Protein AF-0000000083238841 (afdb_homodimer)

InterPro domains:
  IPR004942 Roadblock/LAMTOR2 domain [PF03259] (47-127)

Structure (mmCIF, N/CA/C/O backbone):
data_AF-0000000083238841-model_v1
#
loop_
_entity.id
_entity.type
_entity.pdbx_description
1 polymer 'Roadblock/LAMTOR2 domain-containing protein'
#
loop_
_atom_site.group_PDB
_atom_site.id
_atom_site.type_symbol
_atom_site.label_atom_id
_atom_site.label_alt_id
_atom_site.label_comp_id
_atom_site.label_asym_id
_atom_site.label_entity_id
_atom_site.label_seq_id
_atom_site.pdbx_PDB_ins_code
_atom_site.Cartn_x
_atom_site.Cartn_y
_atom_site.Cartn_z
_atom_site.occupancy
_atom_site.B_iso_or_equiv
_atom_site.auth_seq_id
_atom_site.auth_comp_id
_atom_site.auth_asym_id
_atom_site.auth_atom_id
_atom_site.pdbx_PDB_model_num
ATOM 1 N N . MET A 1 1 ? 0.652 12.145 -5.203 1 77.66 1 MET A N 1
ATOM 2 C CA . MET A 1 1 ? -0.275 12.643 -4.191 1 77.66 1 MET A CA 1
ATOM 3 C C . MET A 1 1 ? -0.426 11.642 -3.05 1 77.66 1 MET A C 1
ATOM 5 O O . MET A 1 1 ? -0.497 10.434 -3.284 1 77.66 1 MET A O 1
ATOM 9 N N . MET A 1 2 ? -0.261 12.232 -1.744 1 82.68 2 MET A N 1
ATOM 10 C CA . MET A 1 2 ? -0.471 11.398 -0.564 1 82.68 2 MET A CA 1
ATOM 11 C C . MET A 1 2 ? -1.491 12.031 0.376 1 82.68 2 MET A C 1
ATOM 13 O O . MET A 1 2 ? -1.417 13.227 0.664 1 82.68 2 MET A O 1
ATOM 17 N N . ALA A 1 3 ? -2.575 11.25 0.802 1 82.5 3 ALA A N 1
ATOM 18 C CA . ALA A 1 3 ? -3.528 11.663 1.829 1 82.5 3 ALA A CA 1
ATOM 19 C C . ALA A 1 3 ? -3.456 10.744 3.045 1 82.5 3 ALA A C 1
ATOM 21 O O . ALA A 1 3 ? -3.431 9.519 2.904 1 82.5 3 ALA A O 1
ATOM 22 N N . VAL A 1 4 ? -3.31 11.317 4.172 1 81.5 4 VAL A N 1
ATOM 23 C CA . VAL A 1 4 ? -3.286 10.553 5.415 1 81.5 4 VAL A CA 1
ATOM 24 C C . VAL A 1 4 ? -4.575 10.796 6.196 1 81.5 4 VAL A C 1
ATOM 26 O O . VAL A 1 4 ? -4.986 11.943 6.387 1 81.5 4 VAL A O 1
ATOM 29 N N . GLN A 1 5 ? -5.306 9.811 6.525 1 78.5 5 GLN A N 1
ATOM 30 C CA . GLN A 1 5 ? -6.567 9.895 7.254 1 78.5 5 GLN A CA 1
ATOM 31 C C . GLN A 1 5 ? -6.506 9.096 8.553 1 78.5 5 GLN A C 1
ATOM 33 O O . GLN A 1 5 ? -5.836 8.064 8.622 1 78.5 5 GLN A O 1
ATOM 38 N N . SER A 1 6 ? -7.03 9.634 9.66 1 76.59 6 SER A N 1
ATOM 39 C CA . SER A 1 6 ? -7.166 8.858 10.889 1 76.59 6 SER A CA 1
ATOM 40 C C . SER A 1 6 ? -8.158 7.714 10.713 1 76.59 6 SER A C 1
ATOM 42 O O . SER A 1 6 ? -9.149 7.85 9.993 1 76.59 6 SER A O 1
ATOM 44 N N . THR A 1 7 ? -7.719 6.496 11.069 1 66.06 7 THR A N 1
ATOM 45 C CA . THR A 1 7 ? -8.692 5.409 11.061 1 66.06 7 THR A CA 1
ATOM 46 C C . THR A 1 7 ? -9.783 5.652 12.1 1 66.06 7 THR A C 1
ATOM 48 O O . THR A 1 7 ? -9.49 5.995 13.248 1 66.06 7 THR A O 1
ATOM 51 N N . PRO A 1 8 ? -10.885 5.843 11.628 1 52.9 8 PRO A N 1
ATOM 52 C CA . PRO A 1 8 ? -11.951 6.16 12.582 1 52.9 8 PRO A CA 1
ATOM 53 C C . PRO A 1 8 ? -12.005 5.181 13.753 1 52.9 8 PRO A C 1
ATOM 55 O O . PRO A 1 8 ? -11.733 3.99 13.58 1 52.9 8 PRO A O 1
ATOM 58 N N . PRO A 1 9 ? -11.683 5.676 14.986 1 47.58 9 PRO A N 1
ATOM 59 C CA . PRO A 1 9 ? -11.856 4.776 16.129 1 47.58 9 PRO A CA 1
ATOM 60 C C . PRO 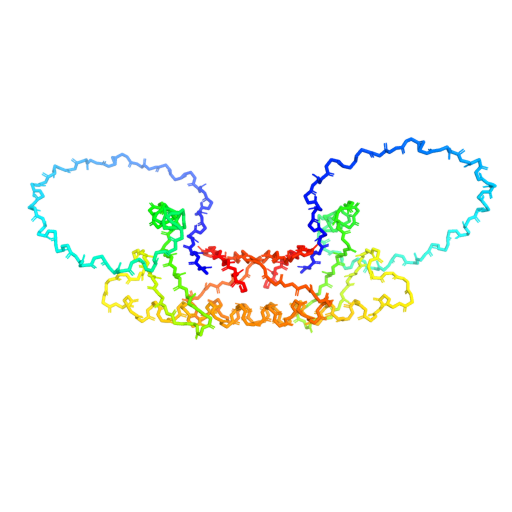A 1 9 ? -13.12 3.926 16.024 1 47.58 9 PRO A C 1
ATOM 62 O O . PRO A 1 9 ? -14.086 4.327 15.368 1 47.58 9 PRO A O 1
ATOM 65 N N . SER A 1 10 ? -12.888 2.527 15.985 1 48.22 10 SER A N 1
ATOM 66 C CA . SER A 1 10 ? -14.111 1.745 16.135 1 48.22 10 SER A CA 1
ATOM 67 C C . SER A 1 10 ? -15.05 2.378 17.157 1 48.22 10 SER A C 1
ATOM 69 O O . SER A 1 10 ? -14.625 2.744 18.255 1 48.22 10 SER A O 1
ATOM 71 N N . SER A 1 11 ? -16.069 2.979 16.643 1 43.14 11 SER A N 1
ATOM 72 C CA . SER A 1 11 ? -17.038 3.74 17.424 1 43.14 11 SER A CA 1
ATOM 73 C C . SER A 1 11 ? -17.43 2.996 18.696 1 43.14 11 SER A C 1
ATOM 75 O O . SER A 1 11 ? -18.05 1.932 18.633 1 43.14 11 SER A O 1
ATOM 77 N N . SER A 1 12 ? -16.631 2.76 19.73 1 41.46 12 SER A N 1
ATOM 78 C CA . SER A 1 12 ? -17.276 2.435 20.998 1 41.46 12 SER A CA 1
ATOM 79 C C . SER A 1 12 ? -18.303 3.496 21.383 1 41.46 12 SER A C 1
ATOM 81 O O . SER A 1 12 ? -18.087 4.688 21.154 1 41.46 12 SER A O 1
ATOM 83 N N . MET A 1 13 ? -19.567 2.964 21.599 1 37.32 13 MET A N 1
ATOM 84 C CA . MET A 1 13 ? -20.759 3.719 21.974 1 37.32 13 MET A CA 1
ATOM 85 C C . MET A 1 13 ? -20.509 4.541 23.234 1 37.32 13 MET A C 1
ATOM 87 O O . MET A 1 13 ? -20.317 3.984 24.316 1 37.32 13 MET A O 1
ATOM 91 N N . SER A 1 14 ? -19.687 5.368 23.421 1 36.27 14 SER A N 1
ATOM 92 C CA . SER A 1 14 ? -19.474 6.124 24.65 1 36.27 14 SER A CA 1
ATOM 93 C C . SER A 1 14 ? -20.671 7.016 24.964 1 36.27 14 SER A C 1
ATOM 95 O O . SER A 1 14 ? -21.19 7.701 24.08 1 36.27 14 SER A O 1
ATOM 97 N N . THR A 1 15 ? -21.538 6.63 26.011 1 38.64 15 THR A N 1
ATOM 98 C CA . THR A 1 15 ? -22.688 7.367 26.523 1 38.64 15 THR A CA 1
ATOM 99 C C . THR A 1 15 ? -22.263 8.734 27.052 1 38.64 15 THR A C 1
ATOM 101 O O . THR A 1 15 ? -21.463 8.823 27.986 1 38.64 15 THR A O 1
ATOM 104 N N . ALA A 1 16 ? -22.18 9.648 26.273 1 40.97 16 ALA A N 1
ATOM 105 C CA . ALA A 1 16 ? -21.76 11.022 26.533 1 40.97 16 ALA A CA 1
ATOM 106 C C . ALA A 1 16 ? -22.719 11.716 27.497 1 40.97 16 ALA A C 1
ATOM 108 O O . ALA A 1 16 ? -23.938 11.593 27.364 1 40.97 16 ALA A O 1
ATOM 109 N N . LYS A 1 17 ? -22.423 11.713 28.846 1 37.2 17 LYS A N 1
ATOM 110 C CA . LYS A 1 17 ? -23.206 12.484 29.807 1 37.2 17 LYS A CA 1
ATOM 111 C C . LYS A 1 17 ? -23.38 13.927 29.343 1 37.2 17 LYS A C 1
ATOM 113 O O . LYS A 1 17 ? -22.444 14.533 28.817 1 37.2 17 LYS A O 1
ATOM 118 N N . PRO A 1 18 ? -24.556 14.711 29.351 1 32.19 18 PRO A N 1
ATOM 119 C CA . PRO A 1 18 ? -25.01 15.98 28.777 1 32.19 18 PRO A CA 1
ATOM 120 C C . PRO A 1 18 ? -24.324 17.191 29.405 1 32.19 18 PRO A C 1
ATOM 122 O O . PRO A 1 18 ? -24.517 17.468 30.592 1 32.19 18 PRO A O 1
ATOM 125 N N . GLY A 1 19 ? -23.033 17.268 29.583 1 26.79 19 GLY A N 1
ATOM 126 C CA . GLY A 1 19 ? -22.634 18.405 30.396 1 26.79 19 GLY A CA 1
ATOM 127 C C . GLY A 1 19 ? -23.098 19.734 29.831 1 26.79 19 GLY A C 1
ATOM 128 O O . GLY A 1 19 ? -23.459 19.823 28.656 1 26.79 19 GLY A O 1
ATOM 129 N N . THR A 1 20 ? -23.317 20.787 30.804 1 32.32 20 THR A N 1
ATOM 130 C CA . THR A 1 20 ? -23.911 22.117 30.88 1 32.32 20 THR A CA 1
ATOM 131 C C . THR A 1 20 ? -23.149 23.101 29.998 1 32.3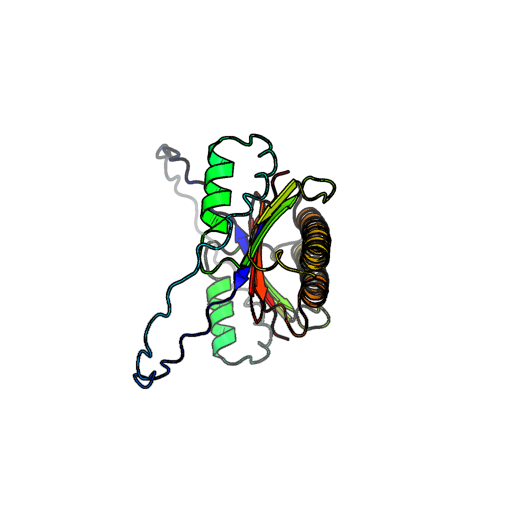2 20 THR A C 1
ATOM 133 O O . THR A 1 20 ? -21.917 23.083 29.959 1 32.32 20 THR A O 1
ATOM 136 N N . THR A 1 21 ? -23.776 23.616 28.96 1 29.59 21 THR A N 1
ATOM 137 C CA . THR A 1 21 ? -23.466 24.475 27.822 1 29.59 21 THR A CA 1
ATOM 138 C C . THR A 1 21 ? -22.991 25.846 28.294 1 29.59 21 THR A C 1
ATOM 140 O O . THR A 1 21 ? -23.777 26.629 28.833 1 29.59 21 THR A O 1
ATOM 143 N N . GLU A 1 22 ? -21.929 25.935 29.28 1 33.74 22 GLU A N 1
ATOM 144 C CA . GLU A 1 22 ? -21.664 27.322 29.649 1 33.74 22 GLU A CA 1
ATOM 145 C C . GLU A 1 22 ? -21.489 28.199 28.413 1 33.74 22 GLU A C 1
ATOM 147 O O . GLU A 1 22 ? -20.985 27.739 27.386 1 33.74 22 GLU A O 1
ATOM 152 N N . GLY A 1 23 ? -22.002 29.484 28.531 1 27.41 23 GLY A N 1
ATOM 153 C CA . GLY A 1 23 ? -22.298 30.62 27.672 1 27.41 23 GLY A CA 1
ATOM 154 C C . GLY A 1 23 ? -21.08 31.142 26.932 1 27.41 23 GLY A C 1
ATOM 155 O O . GLY A 1 23 ? -19.95 30.984 27.397 1 27.41 23 GLY A O 1
ATOM 156 N N . ALA A 1 24 ? -21.23 31.357 25.604 1 34.35 24 ALA A N 1
ATOM 157 C CA . ALA A 1 24 ? -20.468 31.663 24.396 1 34.35 24 ALA A CA 1
ATOM 158 C C . ALA A 1 24 ? -19.766 33.013 24.518 1 34.35 24 ALA A C 1
ATOM 160 O O . ALA A 1 24 ? -20.419 34.048 24.671 1 34.35 24 ALA A O 1
ATOM 161 N N . GLY A 1 25 ? -18.821 33.244 25.5 1 32.21 25 GLY A N 1
ATOM 162 C CA . GLY A 1 25 ? -18.338 34.61 25.374 1 32.21 25 GLY A CA 1
ATOM 163 C C . GLY A 1 25 ? -18.03 35.004 23.941 1 32.21 25 GLY A C 1
ATOM 164 O O . GLY A 1 25 ? -17.906 34.143 23.068 1 32.21 25 GLY A O 1
ATOM 165 N N . PRO A 1 26 ? -18.126 36.383 23.587 1 27.73 26 PRO A N 1
ATOM 166 C CA . PRO A 1 26 ? -18.093 36.977 22.249 1 27.73 26 PRO A CA 1
ATOM 167 C C . PRO A 1 26 ? -16.759 36.756 21.539 1 27.73 26 PRO A C 1
ATOM 169 O O . PRO A 1 26 ? -15.706 36.761 22.181 1 27.73 26 PRO A O 1
ATOM 172 N N . SER A 1 27 ? -16.677 35.907 20.523 1 35.74 27 SER A N 1
ATOM 173 C CA . SER A 1 27 ? -15.548 35.54 19.673 1 35.74 27 SER A CA 1
ATOM 174 C C . SER A 1 27 ? -14.919 36.771 19.029 1 35.74 27 SER A C 1
ATOM 176 O O . SER A 1 27 ? -15.611 37.568 18.392 1 35.74 27 SER A O 1
ATOM 178 N N . GLN A 1 28 ? -14.013 37.499 19.778 1 35.19 28 GLN A N 1
ATOM 179 C CA . GLN A 1 28 ? -13.295 38.545 19.057 1 35.19 28 GLN A CA 1
ATOM 180 C C . GLN A 1 28 ? -12.874 38.067 17.671 1 35.19 28 GLN A C 1
ATOM 182 O O . GLN A 1 28 ? -12.57 36.888 17.48 1 35.19 28 GLN A O 1
ATOM 187 N N . PRO A 1 29 ? -13.179 38.868 16.604 1 33.97 29 PRO A N 1
ATOM 188 C CA . PRO A 1 29 ? -12.887 38.53 15.209 1 33.97 29 PRO A CA 1
ATOM 189 C C . PRO A 1 29 ? -11.405 38.259 14.964 1 33.97 29 PRO A C 1
ATOM 191 O O . PRO A 1 29 ? -10.551 39.029 15.41 1 33.97 29 PRO A O 1
ATOM 194 N N . THR A 1 30 ? -10.911 37.02 15.186 1 37.49 30 THR A N 1
ATOM 195 C CA . THR A 1 30 ? -9.54 36.685 14.817 1 37.49 30 THR A CA 1
ATOM 196 C C . THR A 1 30 ? -9.182 37.288 13.461 1 37.49 30 THR A C 1
ATOM 198 O O . THR A 1 30 ? -10.015 37.328 12.554 1 37.49 30 THR A O 1
ATOM 201 N N . PRO A 1 31 ? -8.233 38.249 13.508 1 33.84 31 PRO A N 1
ATOM 202 C CA . PRO A 1 31 ? -7.733 38.803 12.248 1 33.84 31 PRO A CA 1
ATOM 203 C C . PRO A 1 31 ? -7.364 37.723 11.234 1 33.84 31 PRO A C 1
ATOM 205 O O . PRO A 1 31 ? -6.811 36.685 11.606 1 33.84 31 PRO A O 1
ATOM 208 N N . SER A 1 32 ? -8.217 37.417 10.249 1 37.71 32 SER A N 1
ATOM 209 C CA . SER A 1 32 ? -8.042 36.466 9.156 1 37.71 32 SER A CA 1
ATOM 210 C C . SER A 1 32 ? -6.701 36.664 8.459 1 37.71 32 SER A C 1
ATOM 212 O O . SER A 1 32 ? -6.471 37.697 7.826 1 37.71 32 SER A O 1
ATOM 214 N N . THR A 1 33 ? -5.503 36.408 9.189 1 35.99 33 THR A N 1
ATOM 215 C CA . THR A 1 33 ? -4.296 36.409 8.37 1 35.99 33 THR A 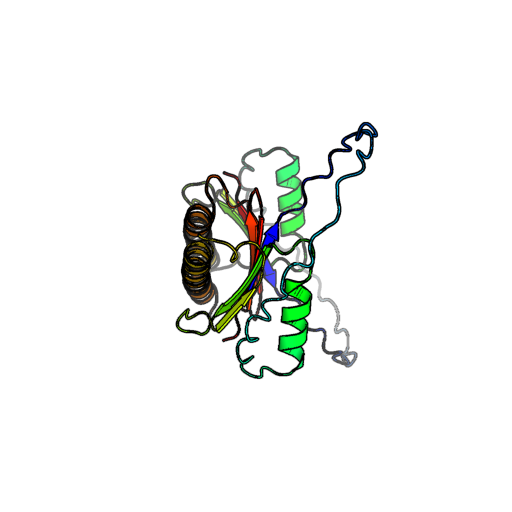CA 1
ATOM 216 C C . THR A 1 33 ? -4.496 35.57 7.111 1 35.99 33 THR A C 1
ATOM 218 O O . THR A 1 33 ? -4.674 34.353 7.191 1 35.99 33 THR A O 1
ATOM 221 N N . THR A 1 34 ? -5.148 36.128 6.129 1 34.56 34 THR A N 1
ATOM 222 C CA . THR A 1 34 ? -5.227 35.488 4.82 1 34.56 34 THR A CA 1
ATOM 223 C C . THR A 1 34 ? -3.843 35.051 4.348 1 34.56 34 THR A C 1
ATOM 225 O O . THR A 1 34 ? -2.941 35.879 4.203 1 34.56 34 THR A O 1
ATOM 228 N N . MET A 1 35 ? -3.247 33.971 4.965 1 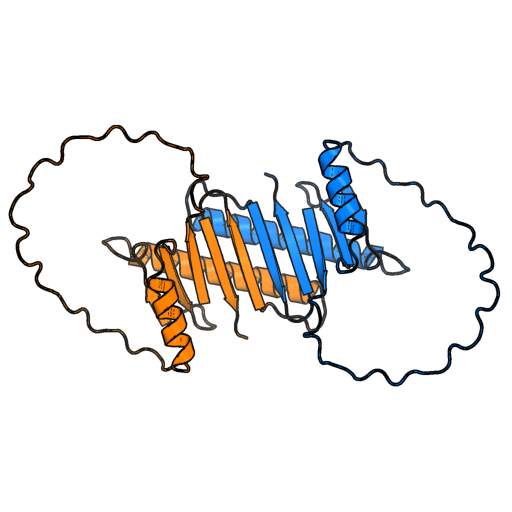34.45 35 MET A N 1
ATOM 229 C CA . MET A 1 35 ? -2.064 33.377 4.35 1 34.45 35 MET A CA 1
ATOM 230 C C . MET A 1 35 ? -2.189 33.363 2.83 1 34.45 35 MET A C 1
ATOM 232 O O . MET A 1 35 ? -3.278 33.15 2.295 1 34.45 35 MET A O 1
ATOM 236 N N . PRO A 1 36 ? -1.354 34.06 2.121 1 34.02 36 PRO A N 1
ATOM 237 C CA . PRO A 1 36 ? -1.35 34.004 0.658 1 34.02 36 PRO A CA 1
ATOM 238 C C . PRO A 1 36 ? -1.439 32.576 0.122 1 34.02 36 PRO A C 1
ATOM 240 O O . PRO A 1 36 ? -0.874 31.654 0.716 1 34.02 36 PRO A O 1
ATOM 243 N N . THR A 1 37 ? -2.616 32.145 -0.38 1 34.96 37 THR A N 1
ATOM 244 C CA . THR A 1 37 ? -2.9 30.917 -1.115 1 34.96 37 THR A CA 1
ATOM 245 C C . THR A 1 37 ? -1.803 30.632 -2.137 1 34.96 37 THR A C 1
ATOM 247 O O . THR A 1 37 ? -1.373 31.532 -2.861 1 34.96 37 THR A O 1
ATOM 250 N N . THR A 1 38 ? -0.77 29.807 -1.804 1 35.05 38 THR A N 1
ATOM 251 C CA . THR A 1 38 ? 0.212 29.175 -2.678 1 35.05 38 THR A CA 1
ATOM 252 C C . THR A 1 38 ? -0.386 28.903 -4.056 1 35.05 38 THR A C 1
ATOM 254 O O . THR A 1 38 ? -1.535 28.47 -4.165 1 35.05 38 THR A O 1
ATOM 257 N N . THR A 1 39 ? 0.191 29.446 -5.119 1 34.65 39 THR A N 1
ATOM 258 C CA . THR A 1 39 ? 0.034 29.321 -6.564 1 34.65 39 THR A CA 1
ATOM 259 C C . THR A 1 39 ? -0.162 27.861 -6.962 1 34.65 39 THR A C 1
ATOM 261 O O . THR A 1 39 ? 0.685 27.013 -6.67 1 34.65 39 THR A O 1
ATOM 264 N N . SER A 1 40 ? -1.443 27.347 -7.003 1 40.92 40 SER A N 1
ATOM 265 C CA . SER A 1 40 ? -1.998 26.129 -7.583 1 40.92 40 SER A CA 1
ATOM 266 C C . SER A 1 40 ? -1.32 25.787 -8.906 1 40.92 40 SER A C 1
ATOM 268 O O . SER A 1 40 ? -1.364 26.574 -9.854 1 40.92 40 SER A O 1
ATOM 270 N N . MET A 1 41 ? -0.119 25.356 -8.94 1 39.67 41 MET A N 1
ATOM 271 C CA . MET A 1 41 ? 0.174 24.774 -10.247 1 39.67 41 MET A CA 1
ATOM 272 C C . MET A 1 41 ? -1.097 24.25 -10.906 1 39.67 41 MET A C 1
ATOM 274 O O . MET A 1 41 ? -1.921 23.607 -10.253 1 39.67 41 MET A O 1
ATOM 278 N N . ALA A 1 42 ? -1.679 24.899 -11.814 1 44.8 42 ALA A N 1
ATOM 279 C CA . ALA A 1 42 ? -2.925 24.715 -12.554 1 44.8 42 ALA A CA 1
ATOM 280 C C . ALA A 1 42 ? -3.082 23.267 -13.012 1 44.8 42 ALA A C 1
ATOM 282 O O . ALA A 1 42 ? -2.396 22.824 -13.935 1 44.8 42 ALA A O 1
ATOM 283 N N . GLY A 1 43 ? -2.967 22.313 -12.142 1 53.64 43 GLY A N 1
ATOM 284 C CA . GLY A 1 43 ? -3.568 21.099 -12.67 1 53.64 43 GLY A CA 1
ATOM 285 C C . GLY A 1 43 ? -4.974 21.31 -13.198 1 53.64 43 GLY A C 1
ATOM 286 O O . GLY A 1 43 ? -5.543 22.393 -13.047 1 53.64 43 GLY A O 1
ATOM 287 N N . PRO A 1 44 ? -5.361 20.405 -14.13 1 61.53 44 PRO A N 1
ATOM 288 C CA . PRO A 1 44 ? -6.751 20.612 -14.546 1 61.53 44 PRO A CA 1
ATOM 289 C C . PRO A 1 44 ? -7.672 20.95 -13.376 1 61.53 44 PRO A C 1
ATOM 291 O O . PRO A 1 44 ? -7.439 20.499 -12.251 1 61.53 44 PRO A O 1
ATOM 294 N N . PRO A 1 45 ? -8.272 22.052 -13.526 1 65.77 45 PRO A N 1
ATOM 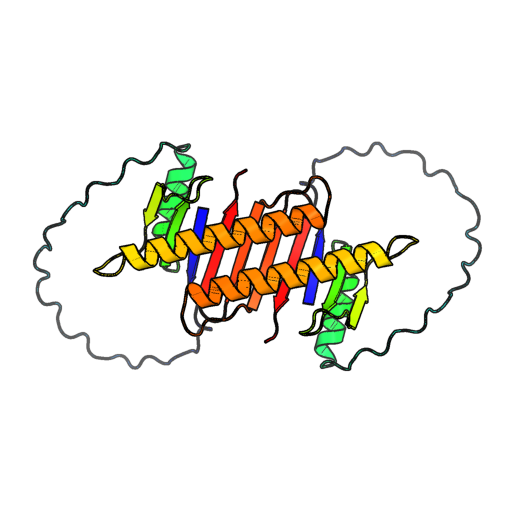295 C CA . PRO A 1 45 ? -9.212 22.524 -12.505 1 65.77 45 PRO A CA 1
ATOM 296 C C . PRO A 1 45 ? -9.874 21.381 -11.739 1 65.77 45 PRO A C 1
ATOM 298 O O . PRO A 1 45 ? -10.185 21.526 -10.554 1 65.77 45 PRO A O 1
ATOM 301 N N . GLU A 1 46 ? -9.853 20.251 -12.286 1 75.58 46 GLU A N 1
ATOM 302 C CA . GLU A 1 46 ? -10.515 19.116 -11.652 1 75.58 46 GLU A CA 1
ATOM 303 C C . GLU A 1 46 ? -9.661 18.537 -10.527 1 75.58 46 GLU A C 1
ATOM 305 O O . GLU A 1 46 ? -10.181 18.176 -9.469 1 75.58 46 GLU A O 1
ATOM 310 N N . VAL A 1 47 ? -8.419 18.64 -10.742 1 74.05 47 VAL A N 1
ATOM 311 C CA . VAL A 1 47 ? -7.519 18.082 -9.739 1 74.05 47 VAL A CA 1
ATOM 312 C C . VAL A 1 47 ? -7.505 18.976 -8.501 1 74.05 47 VAL A C 1
ATOM 314 O O . VAL A 1 47 ? -7.571 18.486 -7.372 1 74.05 47 VAL A O 1
ATOM 317 N N . GLU A 1 48 ? -7.541 20.217 -8.758 1 75.97 48 GLU A N 1
ATOM 318 C CA . GLU A 1 48 ? -7.525 21.173 -7.655 1 75.97 48 GLU A CA 1
ATOM 319 C C . GLU A 1 48 ? -8.78 21.044 -6.795 1 75.97 48 GLU A C 1
ATOM 321 O O . GLU A 1 48 ? -8.704 21.098 -5.566 1 75.97 48 GLU A O 1
ATOM 326 N N . SER A 1 49 ? -9.85 20.845 -7.513 1 79.66 49 SER A N 1
ATOM 327 C CA . SER A 1 49 ? -11.11 20.706 -6.789 1 79.66 49 SER A CA 1
ATOM 328 C C . SER A 1 49 ? -11.11 19.456 -5.916 1 79.66 49 SER A C 1
ATOM 330 O O . SER A 1 49 ? -11.623 19.476 -4.795 1 79.66 49 SER A O 1
ATOM 332 N N . THR A 1 50 ? -10.493 18.454 -6.481 1 80.36 50 THR A N 1
ATOM 333 C CA . THR A 1 50 ? -10.44 17.204 -5.731 1 80.36 50 THR A CA 1
ATOM 334 C C . THR A 1 50 ? -9.539 17.345 -4.507 1 80.36 50 THR A C 1
ATOM 336 O O . THR A 1 50 ? -9.904 16.919 -3.409 1 80.36 50 THR A O 1
ATOM 339 N N . ILE A 1 51 ? -8.481 18.018 -4.644 1 80.54 51 ILE A N 1
ATOM 340 C CA . ILE A 1 51 ? -7.531 18.204 -3.553 1 80.54 51 ILE A CA 1
ATOM 341 C C . ILE A 1 51 ? -8.167 19.048 -2.452 1 80.54 51 ILE A C 1
ATOM 343 O O . ILE A 1 51 ? -8.002 18.758 -1.265 1 80.54 51 ILE A O 1
ATOM 347 N N . GLN A 1 52 ? -8.903 20.087 -2.919 1 81.81 52 GLN A N 1
ATOM 348 C CA . GLN A 1 52 ? -9.583 20.962 -1.969 1 81.81 52 GLN A CA 1
ATOM 349 C C . GLN A 1 52 ? -10.626 20.193 -1.162 1 81.81 52 GLN A C 1
ATOM 351 O O . GLN A 1 52 ? -10.707 20.342 0.059 1 81.81 52 GLN A O 1
ATOM 356 N N . ARG A 1 53 ? -11.294 19.371 -1.944 1 85.02 53 ARG A N 1
ATOM 357 C CA . ARG A 1 53 ? -12.327 18.577 -1.287 1 85.02 53 ARG A CA 1
ATOM 358 C C . ARG A 1 53 ? -11.715 17.605 -0.284 1 85.02 53 ARG A C 1
ATOM 360 O O . ARG A 1 53 ? -12.211 17.466 0.836 1 85.02 53 ARG A O 1
ATOM 367 N N . LEU A 1 54 ? -10.641 17.051 -0.658 1 85.55 54 LEU A N 1
ATOM 368 C CA . LEU A 1 54 ? -9.973 16.08 0.201 1 85.55 54 LEU A CA 1
ATOM 369 C C . LEU A 1 54 ? -9.411 16.754 1.448 1 85.55 54 LEU A C 1
ATOM 371 O O . LEU A 1 54 ? -9.489 16.201 2.547 1 85.55 54 LEU A O 1
ATOM 375 N N . SER A 1 55 ? -8.919 17.904 1.234 1 82.66 55 SER A N 1
ATOM 376 C CA . SER A 1 55 ? -8.29 18.637 2.327 1 82.66 55 SER A CA 1
ATOM 377 C C . SER A 1 55 ? -9.325 19.11 3.343 1 82.66 55 SER A C 1
ATOM 379 O O . SER A 1 55 ? -8.987 19.403 4.491 1 82.66 55 SER A O 1
ATOM 381 N N . GLU A 1 56 ? -10.562 19.183 2.911 1 82.81 56 GLU A N 1
ATOM 382 C CA . GLU A 1 56 ? -11.63 19.689 3.768 1 82.81 56 GLU A CA 1
ATOM 383 C C . GLU A 1 56 ? -12.349 18.549 4.484 1 82.81 56 GLU A C 1
ATOM 385 O O . GLU A 1 56 ? -13.103 18.781 5.431 1 82.81 56 GLU A O 1
ATOM 390 N N . HIS A 1 57 ? -12.046 17.427 4.051 1 83.4 57 HIS A N 1
ATOM 391 C CA . HIS A 1 57 ? -12.72 16.273 4.635 1 83.4 57 HIS A CA 1
ATOM 392 C C . HIS A 1 57 ? -12.296 16.064 6.085 1 83.4 57 HIS A C 1
ATOM 394 O O . HIS A 1 57 ? -11.103 16.082 6.397 1 83.4 57 HIS A O 1
ATOM 400 N N . ARG A 1 58 ? -13.245 15.904 6.981 1 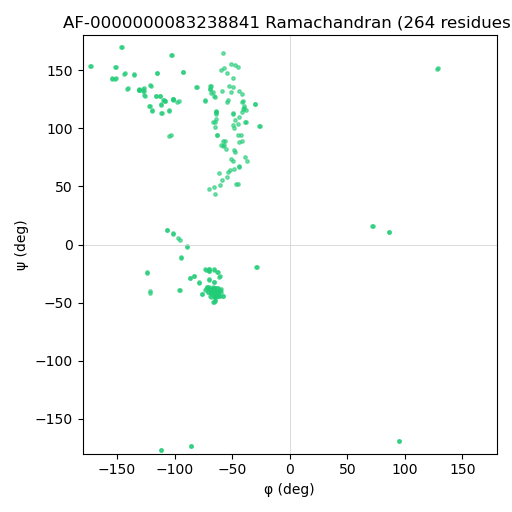82.1 58 ARG A N 1
ATOM 401 C CA . ARG A 1 58 ? -13.046 15.924 8.426 1 82.1 58 ARG A CA 1
ATOM 402 C C . ARG A 1 58 ? -12.084 14.823 8.861 1 82.1 58 ARG A C 1
ATOM 404 O O . ARG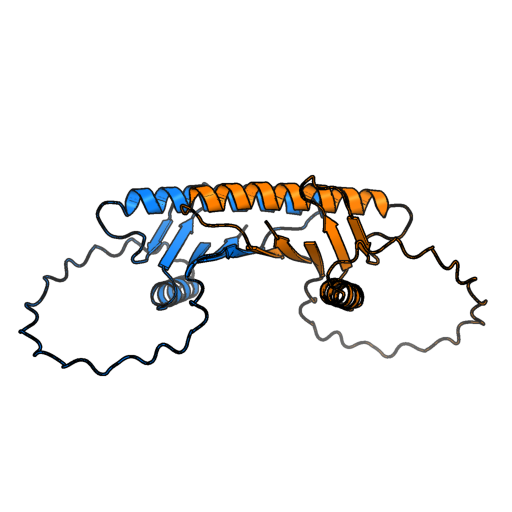 A 1 58 ? -11.345 14.986 9.834 1 82.1 58 ARG A O 1
ATOM 411 N N . ASN A 1 59 ? -12.009 13.732 8.105 1 86.69 59 ASN A N 1
ATOM 412 C CA . ASN A 1 59 ? -11.173 12.625 8.558 1 86.69 59 ASN A CA 1
ATOM 413 C C . ASN A 1 59 ? -9.792 12.663 7.909 1 86.69 59 ASN A C 1
ATOM 415 O O . ASN A 1 59 ? -8.931 11.839 8.223 1 86.69 59 ASN A O 1
ATOM 419 N N . VAL A 1 60 ? -9.525 13.703 7.156 1 92.44 60 VAL A N 1
ATOM 420 C CA . VAL A 1 60 ? -8.232 13.839 6.495 1 92.44 60 VAL A CA 1
ATOM 421 C C . VAL A 1 60 ? -7.322 14.746 7.321 1 92.44 60 VAL A C 1
ATOM 423 O O . VAL A 1 60 ? -7.641 15.916 7.547 1 92.44 60 VAL A O 1
ATOM 426 N N . ARG A 1 61 ? -6.194 14.267 7.7 1 92.62 61 ARG A N 1
ATOM 427 C CA . ARG A 1 61 ? -5.253 14.99 8.549 1 92.62 61 ARG A CA 1
ATOM 428 C C . ARG A 1 61 ? -4.331 15.874 7.716 1 92.62 61 ARG A C 1
ATOM 430 O O . ARG A 1 61 ? -3.829 16.889 8.203 1 92.62 61 ARG A O 1
ATOM 437 N N . GLY A 1 62 ? -4.105 15.406 6.443 1 93.78 62 GLY A N 1
ATOM 438 C CA . GLY A 1 62 ? -3.212 16.172 5.588 1 93.78 62 GLY A CA 1
ATOM 439 C C . GLY A 1 62 ? -3.163 15.655 4.163 1 93.78 62 GLY A C 1
ATOM 440 O O . GLY A 1 62 ? -3.442 14.481 3.912 1 93.78 62 GLY A O 1
ATOM 441 N N . VAL A 1 63 ? -2.866 16.516 3.279 1 94.34 63 VAL A N 1
ATOM 442 C CA . VAL A 1 63 ? -2.673 16.207 1.866 1 94.34 63 VAL A CA 1
ATOM 443 C C . VAL A 1 63 ? -1.369 16.83 1.373 1 94.34 63 VAL A C 1
ATOM 445 O O . VAL A 1 63 ? -1.076 17.99 1.674 1 94.34 63 VAL A O 1
ATOM 448 N N . ILE A 1 64 ? -0.573 16.047 0.649 1 95.38 64 ILE A N 1
ATOM 449 C CA . ILE A 1 64 ? 0.683 16.539 0.094 1 95.38 64 ILE A CA 1
ATOM 450 C C . ILE A 1 64 ? 0.775 16.168 -1.384 1 95.38 64 ILE A C 1
ATOM 452 O O . ILE A 1 64 ? 0.434 15.048 -1.772 1 95.38 64 ILE A O 1
ATOM 456 N N . ILE A 1 65 ? 1.12 17.089 -2.14 1 94.06 65 ILE A N 1
ATOM 457 C CA . ILE A 1 65 ? 1.433 16.842 -3.544 1 94.06 65 ILE A CA 1
ATOM 458 C C . ILE A 1 65 ? 2.933 17.008 -3.775 1 94.06 65 ILE A C 1
ATOM 460 O O . ILE A 1 65 ? 3.5 18.064 -3.483 1 94.06 65 ILE A O 1
ATOM 464 N N . LEU A 1 66 ? 3.49 15.953 -4.317 1 96.03 66 LEU A N 1
ATOM 465 C CA . LEU A 1 66 ? 4.923 15.932 -4.588 1 96.03 66 LEU A CA 1
ATOM 466 C C . LEU A 1 66 ? 5.192 15.854 -6.087 1 96.03 66 LEU A C 1
ATOM 468 O O . LEU A 1 66 ? 4.443 15.209 -6.824 1 96.03 66 LEU A O 1
ATOM 472 N N . ASN A 1 67 ? 6.185 16.411 -6.488 1 92.46 67 ASN A N 1
ATOM 473 C CA . ASN A 1 67 ? 6.663 16.104 -7.832 1 92.46 67 ASN A CA 1
ATOM 474 C C . ASN A 1 67 ? 7.558 14.868 -7.839 1 92.46 67 ASN A C 1
ATOM 476 O O . ASN A 1 67 ? 7.763 14.238 -6.8 1 92.46 67 ASN A O 1
ATOM 480 N N . ARG A 1 68 ? 8.167 14.545 -8.965 1 88.04 68 ARG A N 1
ATOM 481 C CA . ARG A 1 68 ? 8.897 13.295 -9.149 1 88.04 68 ARG A CA 1
ATOM 482 C C . ARG A 1 68 ? 10.181 13.284 -8.327 1 88.04 68 ARG A C 1
ATOM 484 O O . ARG A 1 68 ? 10.685 12.218 -7.967 1 88.04 68 ARG A O 1
ATOM 491 N N . ASP A 1 69 ? 10.637 14.444 -8.007 1 89.82 69 ASP A N 1
ATOM 492 C CA . ASP A 1 69 ? 11.872 14.549 -7.236 1 89.82 69 ASP A CA 1
ATOM 493 C C . ASP A 1 69 ? 11.586 14.533 -5.736 1 89.82 69 ASP A C 1
ATOM 495 O O . ASP A 1 69 ? 12.511 14.553 -4.922 1 89.82 69 ASP A O 1
ATOM 499 N N . GLY A 1 70 ? 10.294 14.463 -5.402 1 91.15 70 GLY A N 1
ATOM 500 C CA . GLY A 1 70 ? 9.92 14.418 -3.997 1 91.15 70 GLY A CA 1
ATOM 501 C C . GLY A 1 70 ? 9.791 15.793 -3.369 1 91.15 70 GLY A C 1
ATOM 502 O O . GLY A 1 70 ? 9.761 15.921 -2.144 1 91.15 70 GLY A O 1
ATOM 503 N N . VAL A 1 71 ? 9.805 16.85 -4.21 1 94.81 71 VAL A N 1
ATOM 504 C CA . VAL A 1 71 ? 9.636 18.215 -3.722 1 94.81 71 VAL A CA 1
ATOM 505 C C . VAL A 1 71 ? 8.152 18.51 -3.518 1 94.81 71 VAL A C 1
ATOM 507 O O . VAL A 1 71 ? 7.329 18.219 -4.389 1 94.81 71 VAL A O 1
ATOM 510 N N . VAL A 1 72 ? 7.835 19.118 -2.42 1 95.37 72 VAL A N 1
ATOM 511 C CA . VAL A 1 72 ? 6.447 19.428 -2.095 1 95.37 72 VAL A CA 1
ATOM 512 C C . VAL A 1 72 ? 5.958 20.584 -2.965 1 95.37 72 VAL A C 1
ATOM 514 O O . VAL A 1 72 ? 6.552 21.665 -2.963 1 95.37 72 VAL A O 1
ATOM 517 N N . ILE A 1 73 ? 4.918 20.321 -3.632 1 93.45 73 ILE A N 1
ATOM 518 C CA . ILE A 1 73 ? 4.305 21.341 -4.475 1 93.45 73 ILE A CA 1
ATOM 519 C C . ILE A 1 73 ? 3.171 22.026 -3.716 1 93.45 73 ILE A C 1
ATOM 521 O O . ILE A 1 73 ? 2.984 23.24 -3.829 1 93.45 73 ILE A O 1
ATOM 525 N N . ARG A 1 74 ? 2.433 21.216 -2.967 1 91.21 74 ARG A N 1
ATOM 526 C CA . ARG A 1 74 ? 1.286 21.693 -2.201 1 91.21 74 ARG A CA 1
ATOM 527 C C . ARG A 1 74 ? 1.063 20.837 -0.958 1 91.21 74 ARG A C 1
ATOM 529 O O . ARG A 1 74 ? 1.303 19.628 -0.981 1 91.21 74 ARG A O 1
ATOM 536 N N . SER A 1 75 ? 0.67 21.489 0.084 1 91.64 75 SER A N 1
ATOM 537 C CA . SER A 1 75 ? 0.293 20.776 1.3 1 91.64 75 SER A CA 1
ATOM 538 C C . SER A 1 75 ? -0.875 21.459 2.003 1 91.64 75 SER A C 1
ATOM 540 O O . SER A 1 75 ? -1.077 22.666 1.852 1 91.64 75 SER A O 1
ATOM 542 N N . SER A 1 76 ? -1.678 20.701 2.613 1 89.92 76 SER A N 1
ATOM 543 C CA . SER A 1 76 ? -2.801 21.199 3.4 1 89.92 76 SER A CA 1
ATOM 544 C C . SER A 1 76 ? -3.144 20.247 4.54 1 89.92 76 SER A C 1
ATOM 546 O O . SER A 1 76 ? -2.915 19.04 4.438 1 89.92 76 SER A O 1
ATOM 548 N N . GLY A 1 77 ? -3.709 20.893 5.582 1 89.01 77 GLY A N 1
ATOM 549 C CA . GLY A 1 77 ? -4.156 20.069 6.694 1 89.01 77 GLY A CA 1
ATOM 550 C C . GLY A 1 77 ? -3.62 20.535 8.034 1 89.01 77 GLY A C 1
ATOM 551 O O . GLY A 1 77 ? -2.549 21.141 8.104 1 89.01 77 GLY A O 1
ATOM 552 N N . PRO A 1 78 ? -4.378 20.269 9.006 1 88.53 78 PRO A N 1
ATOM 553 C CA . PRO A 1 78 ? -4.011 20.748 10.341 1 88.53 78 PRO A CA 1
ATOM 554 C C . PRO A 1 78 ? -2.696 20.155 10.84 1 88.53 78 PRO A C 1
ATOM 556 O O . PRO A 1 78 ? -1.987 20.788 11.626 1 88.53 78 PRO A O 1
ATOM 559 N N . VAL A 1 79 ? -2.262 18.987 10.338 1 90.06 79 VAL A N 1
ATOM 560 C CA . VAL A 1 79 ? -1.076 18.29 10.826 1 90.06 79 VAL A CA 1
ATOM 561 C C . VAL A 1 79 ? 0.181 19.028 10.371 1 90.06 79 VAL A C 1
ATOM 563 O O . VAL A 1 79 ? 1.259 18.838 10.938 1 90.06 79 VAL A O 1
ATOM 566 N N . PHE A 1 80 ? -0.022 19.782 9.35 1 92.31 80 PHE A N 1
ATOM 567 C CA . PHE A 1 80 ? 1.124 20.494 8.797 1 92.31 80 PHE A CA 1
ATOM 568 C C . PHE A 1 80 ? 1.125 21.95 9.248 1 92.31 80 PHE A C 1
ATOM 570 O O . PHE A 1 80 ? 1.909 22.76 8.749 1 92.31 80 PHE A O 1
ATOM 577 N N . GLN A 1 81 ? 0.22 22.276 10.237 1 88.86 81 GLN A N 1
ATOM 578 C CA . GLN A 1 81 ? 0.124 23.631 10.769 1 88.86 81 GLN A CA 1
ATOM 579 C C . GLN A 1 81 ? 0.803 23.736 12.132 1 88.86 81 GLN A C 1
ATOM 581 O O . GLN A 1 81 ? 1.089 22.721 12.768 1 88.86 81 GLN A O 1
ATOM 586 N N . GLY A 1 82 ? 1.078 24.937 12.526 1 90.11 82 GLY A N 1
ATOM 587 C CA . GLY A 1 82 ? 1.687 25.166 13.827 1 90.11 82 GLY A CA 1
ATOM 588 C C . GLY A 1 82 ? 3.198 25.285 13.766 1 90.11 82 GLY A C 1
ATOM 589 O O . GLY A 1 82 ? 3.775 25.375 12.681 1 90.11 82 GLY A O 1
ATOM 590 N N . SER A 1 83 ? 3.956 25.281 14.945 1 92.77 83 SER A N 1
ATOM 591 C CA . SER A 1 83 ? 5.386 25.546 15.06 1 92.77 83 SER A CA 1
ATOM 592 C C . SER A 1 83 ? 6.209 24.41 14.461 1 92.77 83 SER A C 1
ATOM 594 O O . SER A 1 83 ? 7.242 24.649 13.832 1 92.77 83 SER A O 1
ATOM 596 N N . ASP A 1 84 ? 5.687 23.141 14.484 1 93.56 84 ASP A N 1
ATOM 597 C CA . ASP A 1 84 ? 6.433 21.983 14.003 1 93.56 84 ASP A CA 1
ATOM 598 C C . ASP A 1 84 ? 5.885 21.493 12.665 1 93.56 84 ASP A C 1
ATOM 600 O O . ASP A 1 84 ? 6.277 20.43 12.178 1 93.56 84 ASP A O 1
ATOM 604 N N . GLY A 1 85 ? 5.06 22.272 12.06 1 93.76 85 GLY A N 1
ATOM 605 C CA . GLY A 1 85 ? 4.362 21.862 10.851 1 93.76 85 GLY A CA 1
ATOM 606 C C . GLY A 1 85 ? 5.298 21.57 9.693 1 93.76 85 GLY A C 1
ATOM 607 O O . GLY A 1 85 ? 5.123 20.579 8.982 1 93.76 85 GLY A O 1
ATOM 608 N N . VAL A 1 86 ? 6.32 22.361 9.619 1 94.54 86 VAL A N 1
ATOM 609 C CA . VAL A 1 86 ? 7.252 22.235 8.504 1 94.54 86 VAL A CA 1
ATOM 610 C C . VAL A 1 86 ? 8.081 20.962 8.664 1 94.54 86 VAL A C 1
ATOM 612 O O . VAL A 1 86 ? 8.354 20.264 7.685 1 94.54 86 VAL A O 1
ATOM 615 N N . ILE A 1 87 ? 8.416 20.643 9.848 1 95.98 87 ILE A N 1
ATOM 616 C CA . ILE A 1 87 ? 9.206 19.449 10.126 1 95.98 87 ILE A CA 1
ATOM 617 C C . ILE A 1 87 ? 8.377 18.201 9.832 1 95.98 87 ILE A C 1
ATOM 619 O O . ILE A 1 87 ? 8.872 17.248 9.226 1 95.98 87 ILE A O 1
ATOM 623 N N . VAL A 1 88 ? 7.124 18.261 10.224 1 95.07 88 VAL A N 1
ATOM 624 C CA . VAL A 1 88 ? 6.218 17.142 9.989 1 95.07 88 VAL A CA 1
ATOM 625 C C . VAL A 1 88 ? 5.989 16.968 8.489 1 95.07 88 VAL A C 1
ATOM 627 O O . VAL A 1 88 ? 6.032 15.848 7.974 1 95.07 88 VAL A O 1
ATOM 630 N N . LEU A 1 89 ? 5.83 18.049 7.781 1 96.36 89 LEU A N 1
ATOM 631 C CA . LEU A 1 89 ? 5.622 18.027 6.337 1 96.36 89 LEU A CA 1
ATOM 632 C C . LEU A 1 89 ? 6.813 17.394 5.626 1 96.36 89 LEU A C 1
ATOM 634 O O . LEU A 1 89 ? 6.639 16.535 4.759 1 96.36 89 LEU A O 1
ATOM 638 N N . ARG A 1 90 ? 7.959 17.746 6.011 1 96.37 90 ARG A N 1
ATOM 639 C CA . ARG A 1 90 ? 9.168 17.218 5.387 1 96.37 90 ARG A CA 1
ATOM 640 C C . ARG A 1 90 ? 9.315 15.724 5.654 1 96.37 90 ARG A C 1
ATOM 642 O O . ARG A 1 90 ? 9.715 14.966 4.768 1 96.37 90 ARG A O 1
ATOM 649 N N . ARG A 1 91 ? 8.939 15.344 6.803 1 96.62 91 ARG A N 1
ATOM 650 C CA . ARG A 1 91 ? 9.016 13.936 7.179 1 96.62 91 ARG A CA 1
ATOM 651 C C . ARG A 1 91 ? 8.049 13.095 6.352 1 96.62 91 ARG A C 1
ATOM 653 O O . ARG A 1 91 ? 8.436 12.069 5.788 1 96.62 91 ARG A O 1
ATOM 660 N N . TYR A 1 92 ? 6.859 13.509 6.274 1 96.55 92 TYR A N 1
ATOM 661 C CA . TYR A 1 92 ? 5.865 12.779 5.495 1 96.55 92 TYR A CA 1
ATOM 662 C C . TYR A 1 92 ? 6.242 12.753 4.019 1 96.55 92 TYR A C 1
ATOM 664 O O . TYR A 1 92 ? 6.09 11.727 3.351 1 96.55 92 TYR A O 1
ATOM 672 N N . ALA A 1 93 ? 6.723 13.854 3.5 1 97.32 93 ALA A N 1
ATOM 673 C CA . ALA A 1 93 ? 7.12 13.926 2.096 1 97.32 93 ALA A CA 1
ATOM 674 C C . ALA A 1 93 ? 8.267 12.963 1.8 1 97.32 93 ALA A C 1
ATOM 676 O O . ALA A 1 93 ? 8.233 12.236 0.805 1 97.32 93 ALA A O 1
ATOM 677 N N . SER A 1 94 ? 9.219 12.959 2.694 1 97.56 94 SER A N 1
ATOM 678 C CA . SER A 1 94 ? 10.378 12.09 2.518 1 97.56 94 SER A CA 1
ATOM 679 C C . SER A 1 94 ? 9.979 10.619 2.576 1 97.56 94 SER A C 1
ATOM 681 O O . SER A 1 94 ? 10.419 9.818 1.749 1 97.56 94 SER A O 1
ATOM 683 N N . GLU A 1 95 ? 9.116 10.289 3.538 1 97.19 95 GLU A N 1
ATOM 684 C CA . GLU A 1 95 ? 8.703 8.898 3.699 1 97.19 95 GLU A CA 1
ATOM 685 C C . GLU A 1 95 ? 7.802 8.453 2.551 1 97.19 95 GLU A C 1
ATOM 687 O O . GLU A 1 95 ? 7.901 7.318 2.081 1 97.19 95 GLU A O 1
ATOM 692 N N . ALA A 1 96 ? 6.927 9.35 2.063 1 97.7 96 ALA A N 1
ATOM 693 C CA . ALA A 1 96 ? 6.087 9.034 0.911 1 97.7 96 ALA A CA 1
ATOM 694 C C . ALA A 1 96 ? 6.937 8.706 -0.314 1 97.7 96 ALA A C 1
ATOM 696 O O . ALA A 1 96 ? 6.655 7.746 -1.034 1 97.7 96 ALA A O 1
ATOM 697 N N . ARG A 1 97 ? 7.964 9.43 -0.49 1 97.29 97 ARG A N 1
ATOM 698 C CA . ARG A 1 97 ? 8.866 9.191 -1.612 1 97.29 97 ARG A CA 1
ATOM 699 C C . ARG A 1 97 ? 9.549 7.833 -1.485 1 97.29 97 ARG A C 1
ATOM 701 O O . ARG A 1 97 ? 9.614 7.073 -2.454 1 97.29 97 ARG A O 1
ATOM 708 N N . LYS A 1 98 ? 10.023 7.523 -0.302 1 97.57 98 LYS A N 1
ATOM 709 C CA . LYS A 1 98 ? 10.697 6.25 -0.066 1 97.57 98 LYS A CA 1
ATOM 710 C C . LYS A 1 98 ? 9.755 5.075 -0.316 1 97.57 98 LYS A C 1
ATOM 712 O O . LYS A 1 98 ? 10.146 4.079 -0.929 1 97.57 98 LYS A O 1
ATOM 717 N N . ILE A 1 99 ? 8.515 5.21 0.097 1 98.06 99 ILE A N 1
ATOM 718 C CA . ILE A 1 99 ? 7.508 4.166 -0.058 1 98.06 99 ILE A CA 1
ATOM 719 C C . ILE A 1 99 ? 7.236 3.929 -1.542 1 98.06 99 ILE A C 1
ATOM 721 O O . ILE A 1 99 ? 7.27 2.789 -2.011 1 98.06 99 ILE A O 1
ATOM 725 N N . VAL A 1 100 ? 7.026 4.98 -2.26 1 97.87 100 VAL A N 1
ATOM 726 C CA . VAL A 1 100 ? 6.694 4.873 -3.676 1 97.87 100 VAL A CA 1
ATOM 727 C C . VAL A 1 100 ? 7.867 4.26 -4.438 1 97.87 100 VAL A C 1
ATOM 729 O O . VAL A 1 100 ? 7.675 3.4 -5.3 1 97.87 100 VAL A O 1
ATOM 732 N N . ASP A 1 101 ? 9.071 4.666 -4.084 1 97.09 101 ASP A N 1
ATOM 733 C CA . ASP A 1 101 ? 10.255 4.133 -4.751 1 97.09 101 ASP A CA 1
ATOM 734 C C . ASP A 1 101 ? 10.417 2.64 -4.472 1 97.09 101 ASP A C 1
ATOM 736 O O . ASP A 1 101 ? 10.663 1.855 -5.389 1 97.09 101 ASP A O 1
ATOM 740 N N . ALA A 1 102 ? 10.251 2.261 -3.233 1 97.94 102 ALA A N 1
ATOM 741 C CA . ALA A 1 102 ? 10.459 0.871 -2.836 1 97.94 102 ALA A CA 1
ATOM 742 C C . ALA A 1 102 ? 9.38 -0.035 -3.424 1 97.94 102 ALA A C 1
ATOM 744 O O . ALA A 1 102 ? 9.685 -1.083 -3.997 1 97.94 102 ALA A O 1
ATOM 745 N N . VAL A 1 103 ? 8.111 0.355 -3.369 1 98.12 103 VAL A N 1
ATOM 746 C CA . VAL A 1 103 ? 7.006 -0.458 -3.867 1 98.12 103 VAL A CA 1
ATOM 747 C C . VAL A 1 103 ? 7.046 -0.505 -5.393 1 98.12 103 VAL A C 1
ATOM 749 O O . VAL A 1 103 ? 6.833 -1.561 -5.994 1 98.12 103 VAL A O 1
ATOM 752 N N . GLY A 1 104 ? 7.344 0.641 -5.984 1 96.94 104 GLY A N 1
ATOM 753 C CA . GLY A 1 104 ? 7.478 0.671 -7.432 1 96.94 104 GLY A CA 1
ATOM 754 C C . GLY A 1 104 ? 8.537 -0.282 -7.953 1 96.94 104 GLY A C 1
ATOM 755 O O . GLY A 1 104 ? 8.314 -0.988 -8.938 1 96.94 104 GLY A O 1
ATOM 756 N N . SER A 1 105 ? 9.694 -0.292 -7.266 1 97.06 105 SER A N 1
ATOM 757 C CA . SER A 1 105 ? 10.78 -1.188 -7.65 1 97.06 105 SER A CA 1
ATOM 758 C C . SER A 1 105 ? 10.361 -2.65 -7.527 1 97.06 105 SER A C 1
ATOM 760 O O . SER A 1 105 ? 10.67 -3.465 -8.398 1 97.06 105 SER A O 1
ATOM 762 N N . SER A 1 106 ? 9.655 -2.981 -6.433 1 97.64 106 SER A N 1
ATOM 763 C CA . SER A 1 106 ? 9.2 -4.35 -6.215 1 97.64 106 SER A CA 1
ATOM 764 C C . SER A 1 106 ? 8.164 -4.761 -7.255 1 97.64 106 SER A C 1
ATOM 766 O O . SER A 1 106 ? 8.179 -5.894 -7.741 1 97.64 106 SER A O 1
ATOM 768 N N . VAL A 1 107 ? 7.216 -3.875 -7.652 1 97.02 107 VAL A N 1
ATOM 769 C CA . VAL A 1 107 ? 6.205 -4.132 -8.672 1 97.02 107 VAL A CA 1
ATOM 770 C C . VAL A 1 107 ? 6.882 -4.453 -10.002 1 97.02 107 VAL A C 1
ATOM 772 O O . VAL A 1 107 ? 6.486 -5.393 -10.696 1 97.02 107 VAL A O 1
ATOM 775 N N . ASP A 1 108 ? 7.969 -3.743 -10.275 1 95.5 108 ASP A N 1
ATOM 776 C CA . ASP A 1 108 ? 8.734 -3.953 -11.5 1 95.5 108 ASP A CA 1
ATOM 777 C C . ASP A 1 108 ? 9.38 -5.337 -11.513 1 95.5 108 ASP A C 1
ATOM 779 O O . ASP A 1 108 ? 9.512 -5.956 -12.571 1 95.5 108 ASP A O 1
ATOM 783 N N . ARG A 1 109 ? 9.726 -5.814 -10.372 1 95.47 109 ARG A N 1
ATOM 784 C CA . ARG A 1 109 ? 10.411 -7.098 -10.266 1 95.47 109 ARG A CA 1
ATOM 785 C C . ARG A 1 109 ? 9.416 -8.253 -10.283 1 95.47 109 ARG A C 1
ATOM 787 O O . ARG A 1 109 ? 9.743 -9.355 -10.731 1 95.47 109 ARG A O 1
ATOM 794 N N . MET A 1 110 ? 8.153 -7.985 -9.826 1 94.19 110 MET A N 1
ATOM 795 C CA . MET A 1 110 ? 7.135 -9.031 -9.785 1 94.19 110 MET A CA 1
ATOM 796 C C . MET A 1 110 ? 6.588 -9.313 -11.18 1 94.19 110 MET A C 1
ATOM 798 O O . MET A 1 110 ? 6.347 -10.468 -11.535 1 94.19 110 MET A O 1
ATOM 802 N N . GLU A 1 111 ? 6.346 -8.283 -11.941 1 90.94 111 GLU A N 1
ATOM 803 C CA . GLU A 1 111 ? 5.744 -8.401 -13.266 1 90.94 111 GLU A CA 1
ATOM 804 C C . GLU A 1 111 ? 6.382 -7.426 -14.251 1 90.94 111 GLU A C 1
ATOM 806 O O . GLU A 1 111 ? 6.46 -6.225 -13.981 1 90.94 111 GLU A O 1
ATOM 811 N N . LEU A 1 112 ? 6.633 -8.036 -15.362 1 88.06 112 LEU A N 1
ATOM 812 C CA . LEU A 1 112 ? 7.233 -7.197 -16.394 1 88.06 112 LEU A CA 1
ATOM 813 C C . LEU A 1 112 ? 6.229 -6.173 -16.913 1 88.06 112 LEU A C 1
ATOM 815 O O . LEU A 1 112 ? 5.051 -6.488 -17.095 1 88.06 112 LEU A O 1
ATOM 819 N N . ASP A 1 113 ? 6.508 -4.942 -17.081 1 90.56 113 ASP A N 1
ATOM 820 C CA . ASP A 1 113 ? 5.734 -3.861 -17.685 1 90.56 113 ASP A CA 1
ATOM 821 C C . ASP A 1 113 ? 4.566 -3.455 -16.789 1 90.56 113 ASP A C 1
ATOM 823 O O . ASP A 1 113 ? 3.491 -3.108 -17.282 1 90.56 113 ASP A O 1
ATOM 827 N N . ASP A 1 114 ? 4.564 -3.804 -15.608 1 93.3 114 ASP A N 1
ATOM 828 C CA . ASP A 1 114 ? 3.566 -3.355 -14.642 1 93.3 114 ASP A CA 1
ATOM 829 C C . ASP A 1 114 ? 4.04 -2.106 -13.903 1 93.3 114 ASP A C 1
ATOM 831 O O . ASP A 1 114 ? 5.243 -1.869 -13.781 1 93.3 114 ASP A O 1
ATOM 835 N N . GLN A 1 115 ? 3.123 -1.231 -13.519 1 94.73 115 GLN A N 1
ATOM 836 C CA . GLN A 1 115 ? 3.471 0.013 -12.841 1 94.73 115 GLN A CA 1
ATOM 837 C C . GLN A 1 115 ? 2.557 0.262 -11.645 1 94.73 115 GLN A C 1
ATOM 839 O O . GLN A 1 115 ? 1.356 -0.011 -11.707 1 94.73 115 GLN A O 1
ATOM 844 N N . LEU A 1 116 ? 3.153 0.837 -10.722 1 96.46 116 LEU A N 1
ATOM 845 C CA . LEU A 1 116 ? 2.407 1.231 -9.531 1 96.46 116 LEU A CA 1
ATOM 846 C C . LEU A 1 116 ? 1.433 2.36 -9.849 1 96.46 116 LEU A C 1
ATOM 848 O O . LEU A 1 116 ? 1.794 3.325 -10.525 1 96.46 116 LEU A O 1
ATOM 852 N N . ARG A 1 117 ? 0.169 2.256 -9.321 1 96.62 117 ARG A N 1
ATOM 853 C CA . ARG A 1 117 ? -0.824 3.299 -9.555 1 96.62 117 ARG A CA 1
ATOM 854 C C . ARG A 1 117 ? -1.32 3.887 -8.238 1 96.62 117 ARG A C 1
ATOM 856 O O . ARG A 1 117 ? -1.482 5.103 -8.117 1 96.62 117 ARG A O 1
ATOM 863 N N . PHE A 1 118 ? -1.549 3.069 -7.274 1 96.36 118 PHE A N 1
ATOM 864 C CA . PHE A 1 118 ? -2.191 3.521 -6.046 1 96.36 118 PHE A CA 1
ATOM 865 C C . PHE A 1 118 ? -1.8 2.632 -4.872 1 96.36 118 PHE A C 1
ATOM 867 O O . PHE A 1 118 ? -1.673 1.415 -5.023 1 96.36 118 PHE A O 1
ATOM 874 N N . LEU A 1 119 ? -1.631 3.247 -3.737 1 97.9 119 LEU A N 1
ATOM 875 C CA . LEU A 1 119 ? -1.358 2.561 -2.479 1 97.9 119 LEU A CA 1
ATOM 876 C C . LEU A 1 119 ? -2.356 2.98 -1.404 1 97.9 119 LEU A C 1
ATOM 878 O O . LEU A 1 119 ? -2.651 4.168 -1.254 1 97.9 119 LEU A O 1
ATOM 882 N N . ARG A 1 120 ? -2.855 2.018 -0.702 1 97.97 120 ARG A N 1
ATOM 883 C CA . ARG A 1 120 ? -3.563 2.25 0.552 1 97.97 120 ARG A CA 1
ATOM 884 C C . ARG A 1 120 ? -2.868 1.545 1.712 1 97.97 120 ARG A C 1
ATOM 886 O O . ARG A 1 120 ? -2.712 0.323 1.7 1 97.97 120 ARG A O 1
ATOM 893 N N . ILE A 1 121 ? -2.372 2.361 2.622 1 98.23 121 ILE A N 1
ATOM 894 C CA . ILE A 1 121 ? -1.634 1.845 3.769 1 98.23 121 ILE A CA 1
ATOM 895 C C . ILE A 1 121 ? -2.445 2.061 5.045 1 98.23 121 ILE A C 1
ATOM 897 O O . ILE A 1 121 ? -2.664 3.2 5.463 1 98.23 121 ILE A O 1
ATOM 901 N N . ARG A 1 122 ? -2.858 0.933 5.603 1 97.45 122 ARG A N 1
ATOM 902 C CA . ARG A 1 122 ? -3.551 1.003 6.885 1 97.45 122 ARG A CA 1
ATOM 903 C C . ARG A 1 122 ? -2.619 0.628 8.032 1 97.45 122 ARG A C 1
ATOM 905 O O . ARG A 1 122 ? -1.957 -0.411 7.987 1 97.45 122 ARG A O 1
ATOM 912 N N . THR A 1 123 ? -2.527 1.5 8.946 1 96.16 123 THR A N 1
ATOM 913 C CA . THR A 1 123 ? -1.758 1.283 10.167 1 96.16 123 THR A CA 1
ATOM 914 C C . THR A 1 123 ? -2.683 1.176 11.376 1 96.16 123 THR A C 1
ATOM 916 O O . THR A 1 123 ? -3.907 1.175 11.23 1 96.16 123 THR A O 1
ATOM 919 N N . GLN A 1 124 ? -2.152 1.045 12.544 1 94.41 124 GLN A N 1
ATOM 920 C CA . GLN A 1 124 ? -2.932 0.956 13.773 1 94.41 124 GLN A CA 1
ATOM 921 C C . GLN A 1 124 ? -3.673 2.261 14.05 1 94.41 124 GLN A C 1
ATOM 923 O O . GLN A 1 124 ? -4.762 2.253 14.628 1 94.41 124 GLN A O 1
ATOM 928 N N . GLN A 1 125 ? -3.198 3.363 13.476 1 93.21 125 GLN A N 1
ATOM 929 C CA . GLN A 1 125 ? -3.716 4.663 13.888 1 93.21 125 GLN A CA 1
ATOM 930 C C . GLN A 1 125 ? -4.271 5.437 12.696 1 93.21 125 GLN A C 1
ATOM 932 O O . GLN A 1 125 ? -5.155 6.282 12.854 1 93.21 125 GLN A O 1
ATOM 937 N N . HIS A 1 126 ? -3.758 5.06 11.489 1 93.9 126 HIS A N 1
ATOM 938 C CA . HIS A 1 126 ? -4.048 5.932 10.357 1 93.9 126 HIS A CA 1
ATOM 939 C C . HIS A 1 126 ? -4.2 5.13 9.068 1 93.9 126 HIS A C 1
ATOM 941 O O . HIS A 1 126 ? -3.969 3.919 9.055 1 93.9 126 HIS A O 1
ATOM 947 N N . GLU A 1 127 ? -4.648 5.872 8.134 1 95.97 127 GLU A N 1
ATOM 948 C CA . GLU A 1 127 ? -4.631 5.394 6.754 1 95.97 127 GLU A CA 1
ATOM 949 C C . GLU A 1 127 ? -3.956 6.402 5.829 1 95.97 127 GLU A C 1
ATOM 951 O O . GLU A 1 127 ? -4.241 7.6 5.894 1 95.97 127 GLU A O 1
ATOM 956 N N . ALA A 1 128 ? -3.051 5.934 5.001 1 97.48 128 ALA A N 1
ATOM 957 C CA . ALA A 1 128 ? -2.422 6.755 3.969 1 97.48 128 ALA A CA 1
ATOM 958 C C . ALA A 1 128 ? -2.834 6.293 2.574 1 97.48 128 ALA A C 1
ATOM 960 O O . ALA A 1 128 ? -2.766 5.101 2.263 1 97.48 128 ALA A O 1
ATOM 961 N N . ARG A 1 129 ? -3.288 7.158 1.778 1 96.54 129 ARG A N 1
ATOM 962 C CA . ARG A 1 129 ? -3.596 6.907 0.373 1 96.54 129 ARG A CA 1
ATOM 963 C C . ARG A 1 129 ? -2.633 7.656 -0.541 1 96.54 129 ARG A C 1
ATOM 965 O O . ARG A 1 129 ? -2.503 8.879 -0.447 1 96.54 129 ARG A O 1
ATOM 972 N N . ILE A 1 130 ? -1.952 6.937 -1.338 1 97.38 130 ILE A N 1
ATOM 973 C CA . ILE A 1 130 ? -0.943 7.528 -2.21 1 97.38 130 ILE A CA 1
ATOM 974 C C . ILE A 1 130 ? -1.269 7.207 -3.667 1 97.38 130 ILE A C 1
ATOM 976 O O . ILE A 1 130 ? -1.349 6.037 -4.049 1 97.38 130 ILE A O 1
ATOM 980 N N . ALA A 1 131 ? -1.486 8.201 -4.432 1 95.97 131 ALA A N 1
ATOM 981 C CA . ALA A 1 131 ? -1.65 8.056 -5.876 1 95.97 131 ALA A CA 1
ATOM 982 C C . ALA A 1 131 ? -0.37 8.439 -6.615 1 95.97 131 ALA A C 1
ATOM 984 O O . ALA A 1 131 ? 0.166 9.531 -6.415 1 95.97 131 ALA A O 1
ATOM 985 N N . HIS A 1 132 ? 0.051 7.45 -7.423 1 93.86 132 HIS A N 1
ATOM 986 C CA . HIS A 1 132 ? 1.275 7.664 -8.188 1 93.86 132 HIS A CA 1
ATOM 987 C C . HIS A 1 132 ? 0.966 7.941 -9.655 1 93.86 132 HIS A C 1
ATOM 989 O O . HIS A 1 132 ? 0.293 7.144 -10.313 1 93.86 132 HIS A O 1
ATOM 995 N N . HIS A 1 133 ? 1.269 9.055 -10.1 1 84.34 133 HIS A N 1
ATOM 996 C CA . HIS A 1 133 ? 1.066 9.416 -11.499 1 84.34 133 HIS A CA 1
ATOM 997 C C . HIS A 1 133 ? 2.386 9.419 -12.264 1 84.34 133 HIS A C 1
ATOM 999 O O . HIS A 1 133 ? 3.291 10.194 -11.945 1 84.34 133 HIS A O 1
ATOM 1005 N N . PRO A 1 134 ? 2.82 8.323 -12.947 1 68.11 134 PRO A N 1
ATOM 1006 C CA . PRO A 1 134 ? 4.067 8.227 -13.71 1 68.11 134 PRO A CA 1
ATOM 1007 C C . PRO A 1 134 ? 4.246 9.38 -14.695 1 68.11 134 PRO A C 1
ATOM 1009 O O . PRO A 1 134 ? 3.262 9.991 -15.121 1 68.11 134 PRO A O 1
ATOM 1012 N N . MET B 1 1 ? 0.505 -12.359 5.078 1 78.39 1 MET B N 1
ATOM 1013 C CA . MET B 1 1 ? -0.328 -12.879 3.998 1 78.39 1 MET B CA 1
ATOM 1014 C C . MET B 1 1 ? -0.416 -11.88 2.85 1 78.39 1 MET B C 1
ATOM 1016 O O . MET B 1 1 ? -0.534 -10.674 3.078 1 78.39 1 MET B O 1
ATOM 1020 N N . MET B 1 2 ? -0.143 -12.471 1.559 1 82.68 2 MET B N 1
ATOM 1021 C CA . MET B 1 2 ? -0.28 -11.639 0.366 1 82.68 2 MET B CA 1
ATOM 1022 C C . MET B 1 2 ? -1.208 -12.295 -0.65 1 82.68 2 MET B C 1
ATOM 1024 O O . MET B 1 2 ? -1.087 -13.489 -0.929 1 82.68 2 MET B O 1
ATOM 1028 N N . ALA B 1 3 ? -2.268 -11.539 -1.164 1 82.84 3 ALA B N 1
ATOM 1029 C CA . ALA B 1 3 ? -3.125 -11.972 -2.265 1 82.84 3 ALA B CA 1
ATOM 1030 C C . ALA B 1 3 ? -2.978 -11.048 -3.471 1 82.84 3 ALA B C 1
ATOM 1032 O O . ALA B 1 3 ? -2.998 -9.823 -3.328 1 82.84 3 ALA B O 1
ATOM 1033 N N . VAL B 1 4 ? -2.732 -11.605 -4.576 1 80.84 4 VAL B N 1
ATOM 1034 C CA . VAL B 1 4 ? -2.625 -10.839 -5.814 1 80.84 4 VAL B CA 1
ATOM 1035 C C . VAL B 1 4 ? -3.844 -11.108 -6.694 1 80.84 4 VAL B C 1
ATOM 1037 O O . VAL B 1 4 ? -4.22 -12.262 -6.909 1 80.84 4 VAL B O 1
ATOM 1040 N N . GLN B 1 5 ? -4.573 -10.137 -7.081 1 77.28 5 GLN B N 1
ATOM 1041 C CA . GLN B 1 5 ? -5.771 -10.245 -7.908 1 77.28 5 GLN B CA 1
ATOM 1042 C C . GLN B 1 5 ? -5.62 -9.448 -9.2 1 77.28 5 GLN B C 1
ATOM 1044 O O . GLN B 1 5 ? -4.975 -8.398 -9.217 1 77.28 5 GLN B O 1
ATOM 1049 N N . SER B 1 6 ? -6.021 -10.001 -10.352 1 74.63 6 SER B N 1
ATOM 1050 C CA . SER B 1 6 ? -6.065 -9.235 -11.593 1 74.63 6 SER B CA 1
ATOM 1051 C C . SER B 1 6 ? -7.1 -8.118 -11.518 1 74.63 6 SER B C 1
ATOM 1053 O O . SER B 1 6 ? -8.15 -8.279 -10.891 1 74.63 6 SER B O 1
ATOM 1055 N N . THR B 1 7 ? -6.663 -6.89 -11.826 1 64.72 7 THR B N 1
ATOM 1056 C CA . THR B 1 7 ? -7.662 -5.831 -11.92 1 64.72 7 THR B CA 1
ATOM 1057 C C . THR B 1 7 ? -8.64 -6.109 -13.058 1 64.72 7 THR B C 1
ATOM 1059 O O . THR B 1 7 ? -8.229 -6.467 -14.163 1 64.72 7 THR B O 1
ATOM 1062 N N . PRO B 1 8 ? -9.774 -6.321 -12.677 1 52.92 8 PRO B N 1
ATOM 1063 C CA . PRO B 1 8 ? -10.741 -6.675 -13.719 1 52.92 8 PRO B CA 1
ATOM 1064 C C . PRO B 1 8 ? -10.707 -5.715 -14.906 1 52.92 8 PRO B C 1
ATOM 1066 O O . PRO B 1 8 ? -10.491 -4.513 -14.727 1 52.92 8 PRO B O 1
ATOM 1069 N N . PRO B 1 9 ? -10.26 -6.215 -16.097 1 46.57 9 PRO B N 1
ATOM 1070 C CA . PRO B 1 9 ? -10.335 -5.344 -17.272 1 46.57 9 PRO B CA 1
ATOM 1071 C C . PRO B 1 9 ? -11.618 -4.516 -17.312 1 46.57 9 PRO B C 1
ATOM 1073 O O . PRO B 1 9 ? -12.634 -4.917 -16.738 1 46.57 9 PRO B O 1
ATOM 1076 N N . SER B 1 10 ? -11.403 -3.117 -17.255 1 48.06 10 SER B N 1
ATOM 1077 C CA . SER B 1 10 ? -12.611 -2.354 -17.55 1 48.06 10 SER B CA 1
ATOM 1078 C C . SER B 1 10 ? -13.425 -3.015 -18.657 1 48.06 10 SER B C 1
ATOM 1080 O O . SER B 1 10 ? -12.874 -3.424 -19.681 1 48.06 10 SER B O 1
ATOM 1082 N N . SER B 1 11 ? -14.491 -3.614 -18.241 1 43.15 11 SER B N 1
ATOM 1083 C CA . SER B 1 11 ? -15.364 -4.396 -19.11 1 43.15 11 SER B CA 1
ATOM 1084 C C . SER B 1 11 ? -15.621 -3.674 -20.429 1 43.15 11 SER B C 1
ATOM 1086 O O . SER B 1 11 ? -16.266 -2.624 -20.452 1 43.15 11 SER B O 1
ATOM 1088 N N . SER B 1 12 ? -14.73 -3.433 -21.357 1 41.93 12 SER B N 1
ATOM 1089 C CA . SER B 1 12 ? -15.231 -3.126 -22.692 1 41.93 12 SER B CA 1
ATOM 1090 C C . SER B 1 12 ? -16.168 -4.219 -23.196 1 41.93 12 SER B C 1
ATOM 1092 O O . SER B 1 12 ? -15.937 -5.404 -22.949 1 41.93 12 SER B O 1
ATOM 1094 N N . MET B 1 13 ? -17.423 -3.738 -23.537 1 36.96 13 MET B N 1
ATOM 1095 C CA . MET B 1 13 ? -18.54 -4.526 -24.049 1 36.96 13 MET B CA 1
ATOM 1096 C C . MET B 1 13 ? -18.122 -5.328 -25.277 1 36.96 13 MET B C 1
ATOM 1098 O O . MET B 1 13 ? -17.811 -4.754 -26.322 1 36.96 13 MET B O 1
ATOM 1102 N N . SER B 1 14 ? -17.289 -6.174 -25.315 1 35.7 14 SER B N 1
ATOM 1103 C CA . SER B 1 14 ? -16.898 -6.94 -26.494 1 35.7 14 SER B CA 1
ATOM 1104 C C . SER B 1 14 ? -18.042 -7.823 -26.983 1 35.7 14 SER B C 1
ATOM 1106 O O . SER B 1 14 ? -18.679 -8.519 -26.19 1 35.7 14 SER B O 1
ATOM 1108 N N . THR B 1 15 ? -18.788 -7.388 -28.093 1 37.68 15 THR B N 1
ATOM 1109 C CA . THR B 1 15 ? -19.854 -8.125 -28.762 1 37.68 15 THR B CA 1
ATOM 1110 C C . THR B 1 15 ? -19.342 -9.468 -29.276 1 37.68 15 THR B C 1
ATOM 1112 O O . THR B 1 15 ? -18.438 -9.514 -30.113 1 37.68 15 THR B O 1
ATOM 1115 N N . ALA B 1 16 ? -19.348 -10.386 -28.463 1 40.47 16 ALA B N 1
ATOM 1116 C CA . ALA B 1 16 ? -18.861 -11.741 -28.709 1 40.47 16 ALA B CA 1
ATOM 1117 C C . ALA B 1 16 ? -19.683 -12.432 -29.792 1 40.47 16 ALA B C 1
ATOM 1119 O O . ALA B 1 16 ? -20.913 -12.342 -29.799 1 40.47 16 ALA B O 1
ATOM 1120 N N . LYS B 1 17 ? -19.225 -12.377 -31.083 1 37.42 17 LYS B N 1
ATOM 1121 C CA . LYS B 1 17 ? -19.865 -13.144 -32.148 1 37.42 17 LYS B CA 1
ATOM 1122 C C . LYS B 1 17 ? -20.024 -14.609 -31.751 1 37.42 17 LYS B C 1
ATOM 1124 O O . LYS B 1 17 ? -19.121 -15.196 -31.151 1 37.42 17 LYS B O 1
ATOM 1129 N N . PRO B 1 18 ? -21.154 -15.416 -31.829 1 33.25 18 PRO B N 1
ATOM 1130 C CA . PRO B 1 18 ? -21.618 -16.724 -31.36 1 33.25 18 PRO B CA 1
ATOM 1131 C C . PRO B 1 18 ? -20.832 -17.883 -31.97 1 33.25 18 PRO B C 1
ATOM 1133 O O . PRO B 1 18 ? -20.894 -18.106 -33.181 1 33.25 18 PRO B O 1
ATOM 1136 N N . GLY B 1 19 ? -19.504 -17.885 -31.971 1 26.52 19 GLY B N 1
ATOM 1137 C CA . GLY B 1 19 ? -18.967 -18.955 -32.798 1 26.52 19 GLY B CA 1
ATOM 1138 C C . GLY B 1 19 ? -19.407 -20.335 -32.347 1 26.52 19 GLY B C 1
ATOM 1139 O O . GLY B 1 19 ? -19.862 -20.508 -31.214 1 26.52 19 GLY B O 1
ATOM 1140 N N . THR B 1 20 ? -19.531 -21.335 -33.347 1 33.29 20 THR B N 1
ATOM 1141 C CA . THR B 1 20 ? -20.045 -22.684 -33.555 1 33.29 20 THR B CA 1
ATOM 1142 C C . THR B 1 20 ? -19.289 -23.69 -32.691 1 33.29 20 THR B C 1
ATOM 1144 O O . THR B 1 20 ? -18.063 -23.625 -32.582 1 33.29 20 THR B O 1
ATOM 1147 N N . THR B 1 21 ? -19.932 -24.301 -31.678 1 31.17 21 THR B N 1
ATOM 1148 C CA . THR B 1 21 ? -19.663 -25.216 -30.575 1 31.17 21 THR B CA 1
ATOM 1149 C C . THR B 1 21 ? -19.094 -26.534 -31.092 1 31.17 21 THR B C 1
ATOM 1151 O O . THR B 1 21 ? -19.802 -27.314 -31.732 1 31.17 21 THR B O 1
ATOM 1154 N N . GLU B 1 22 ? -17.895 -26.51 -31.926 1 34.54 22 GLU B N 1
ATOM 1155 C CA . GLU B 1 22 ? -17.512 -27.839 -32.392 1 34.54 22 GLU B CA 1
ATOM 1156 C C . GLU B 1 22 ? -17.39 -28.819 -31.228 1 34.54 22 GLU B C 1
ATOM 1158 O O . GLU B 1 22 ? -16.988 -28.436 -30.128 1 34.54 22 GLU B O 1
ATOM 1163 N N . GLY B 1 23 ? -17.916 -30.083 -31.35 1 29.86 23 GLY B N 1
ATOM 1164 C CA . GLY B 1 23 ? -18.256 -31.266 -30.577 1 29.86 23 GLY B CA 1
ATOM 1165 C C . GLY B 1 23 ? -17.046 -31.951 -29.97 1 29.86 23 GLY B C 1
ATOM 1166 O O . GLY B 1 23 ? -16.679 -33.054 -30.381 1 29.86 23 GLY B O 1
ATOM 1167 N N . ALA B 1 24 ? -16.053 -31.236 -29.381 1 34 24 ALA B N 1
ATOM 1168 C CA . ALA B 1 24 ? -14.809 -31.945 -29.094 1 34 24 ALA B CA 1
ATOM 1169 C C . ALA B 1 24 ? -15.071 -33.194 -28.257 1 34 24 ALA B C 1
ATOM 1171 O O . ALA B 1 24 ? -16.093 -33.288 -27.573 1 34 24 ALA B O 1
ATOM 1172 N N . GLY B 1 25 ? -14.23 -34.263 -28.465 1 33.64 25 GLY B N 1
ATOM 1173 C CA . GLY B 1 25 ? -13.972 -35.669 -28.2 1 33.64 25 GLY B CA 1
ATOM 1174 C C . GLY B 1 25 ? -13.869 -35.988 -26.72 1 33.64 25 GLY B C 1
ATOM 1175 O O . GLY B 1 25 ? -13.752 -35.083 -25.891 1 33.64 25 GLY B O 1
ATOM 1176 N N . PRO B 1 26 ? -13.938 -37.339 -26.317 1 31.12 26 PRO B N 1
ATOM 1177 C CA . PRO B 1 26 ? -14.156 -37.961 -25.01 1 31.12 26 PRO B CA 1
ATOM 1178 C C . PRO B 1 26 ? -13.01 -37.702 -24.034 1 31.12 26 PRO B C 1
ATOM 1180 O O . PRO B 1 26 ? -11.844 -37.681 -24.437 1 31.12 26 PRO B O 1
ATOM 1183 N N . SER B 1 27 ? -13.11 -36.852 -23.032 1 36.85 27 SER B N 1
ATOM 1184 C CA . SER B 1 27 ? -12.163 -36.461 -21.993 1 36.85 27 SER B CA 1
ATOM 1185 C C . SER B 1 27 ? -11.679 -37.672 -21.203 1 36.85 27 SER B C 1
ATOM 1187 O O . SER B 1 27 ? -12.486 -38.469 -20.721 1 36.85 27 SER B O 1
ATOM 1189 N N . GLN B 1 28 ? -10.551 -38.337 -21.682 1 36.14 28 GLN B N 1
ATOM 1190 C CA . GLN B 1 28 ? -9.938 -39.375 -20.86 1 36.14 28 GLN B CA 1
ATOM 1191 C C . GLN B 1 28 ? -9.826 -38.93 -19.405 1 36.14 28 GLN B C 1
ATOM 1193 O O . GLN B 1 28 ? -9.647 -37.743 -19.125 1 36.14 28 GLN B O 1
ATOM 1198 N N . PRO B 1 29 ? -10.249 -39.801 -18.445 1 34.97 29 PRO B N 1
ATOM 1199 C CA . PRO B 1 29 ? -10.283 -39.523 -17.008 1 34.97 29 PRO B CA 1
ATOM 1200 C C . PRO B 1 29 ? -8.912 -39.158 -16.444 1 34.97 29 PRO B C 1
ATOM 1202 O O . PRO B 1 29 ? -7.92 -39.829 -16.742 1 34.97 29 PRO B O 1
ATOM 1205 N N . THR B 1 30 ? -8.507 -37.871 -16.432 1 38.21 30 THR B N 1
ATOM 1206 C CA . THR B 1 30 ? -7.266 -37.425 -15.81 1 38.21 30 THR B CA 1
ATOM 1207 C C . THR B 1 30 ? -7.083 -38.074 -14.441 1 38.21 30 THR B C 1
ATOM 1209 O O . THR B 1 30 ? -8.041 -38.195 -13.673 1 38.21 30 THR B O 1
ATOM 1212 N N . PRO B 1 31 ? -6.075 -39.002 -14.365 1 35.32 31 PRO B N 1
ATOM 1213 C CA . PRO B 1 31 ? -5.738 -39.59 -13.066 1 35.32 31 PRO B CA 1
ATOM 1214 C C . PRO B 1 31 ? -5.555 -38.539 -11.973 1 35.32 31 PRO B C 1
ATOM 1216 O O . PRO B 1 31 ? -5.02 -37.459 -12.233 1 35.32 31 PRO B O 1
ATOM 1219 N N . SER B 1 32 ? -6.514 -38.32 -11.053 1 38.35 32 SER B N 1
ATOM 1220 C CA . SER B 1 32 ? -6.54 -37.392 -9.927 1 38.35 32 SER B CA 1
ATOM 1221 C C . SER B 1 32 ? -5.292 -37.537 -9.062 1 38.35 32 SER B C 1
ATOM 1223 O O . SER B 1 32 ? -5.095 -38.567 -8.415 1 38.35 32 SER B O 1
ATOM 1225 N N . THR B 1 33 ? -4.008 -37.22 -9.606 1 37.15 33 THR B N 1
ATOM 1226 C CA . THR B 1 33 ? -2.898 -37.194 -8.659 1 37.15 33 THR B CA 1
ATOM 1227 C C . THR B 1 33 ? -3.258 -36.366 -7.429 1 37.15 33 THR B C 1
ATOM 1229 O O . THR B 1 33 ? -3.475 -35.156 -7.53 1 37.15 33 THR B O 1
ATOM 1232 N N . THR B 1 34 ? -3.956 -36.93 -6.5 1 34.86 34 THR B N 1
ATOM 1233 C CA . THR B 1 34 ? -4.207 -36.305 -5.207 1 34.86 34 THR B CA 1
ATOM 1234 C C . THR B 1 34 ? -2.903 -35.836 -4.57 1 34.86 34 THR B C 1
ATOM 1236 O O . THR B 1 34 ? -2.011 -36.644 -4.3 1 34.86 34 THR B O 1
ATOM 1239 N N . MET B 1 35 ? -2.28 -34.713 -5.077 1 34.98 35 MET B N 1
ATOM 1240 C CA . MET B 1 35 ? -1.176 -34.079 -4.363 1 34.98 35 MET B CA 1
ATOM 1241 C C . MET B 1 35 ? -1.443 -34.053 -2.861 1 34.98 35 MET B C 1
ATOM 1243 O O . MET B 1 35 ? -2.581 -33.856 -2.432 1 34.98 35 MET B O 1
ATOM 1247 N N . PRO B 1 36 ? -0.656 -34.714 -2.056 1 34.71 36 PRO B N 1
ATOM 1248 C CA . PRO B 1 36 ? -0.789 -34.65 -0.598 1 34.71 36 PRO B CA 1
ATOM 1249 C C . PRO B 1 36 ? -0.923 -33.22 -0.08 1 34.71 36 PRO B C 1
ATOM 1251 O O . PRO B 1 36 ? -0.321 -32.299 -0.637 1 34.71 36 PRO B O 1
ATOM 1254 N N . THR B 1 37 ? -2.121 -32.794 0.377 1 34.79 37 THR B N 1
ATOM 1255 C CA . THR B 1 37 ? -2.492 -31.554 1.049 1 34.79 37 THR B CA 1
ATOM 1256 C C . THR B 1 37 ? -1.488 -31.212 2.146 1 34.79 37 THR B C 1
ATOM 1258 O O . THR B 1 37 ? -1.088 -32.082 2.922 1 34.79 37 THR B O 1
ATOM 1261 N N . THR B 1 38 ? -0.426 -30.364 1.884 1 35.36 38 THR B N 1
ATOM 1262 C CA . THR B 1 38 ? 0.474 -29.68 2.806 1 35.36 38 THR B CA 1
ATOM 1263 C C . THR B 1 38 ? -0.236 -29.363 4.119 1 35.36 38 THR B C 1
ATOM 1265 O O . THR B 1 38 ? -1.391 -28.93 4.118 1 35.36 38 THR B O 1
ATOM 1268 N N . THR B 1 39 ? 0.251 -29.861 5.257 1 34.92 39 THR B N 1
ATOM 1269 C CA . THR B 1 39 ? -0.045 -29.687 6.674 1 34.92 39 THR B CA 1
ATOM 1270 C C . THR B 1 39 ? -0.236 -28.21 7.009 1 34.92 39 THR B C 1
ATOM 1272 O O . THR B 1 39 ? 0.664 -27.397 6.79 1 34.92 39 THR B O 1
ATOM 1275 N N . SER B 1 40 ? -1.48 -27.633 6.9 1 41.55 40 SER B N 1
ATOM 1276 C CA . SER B 1 40 ? -2.048 -26.369 7.356 1 41.55 40 SER B CA 1
ATOM 1277 C C . SER B 1 40 ? -1.542 -26.007 8.749 1 41.55 40 SER B C 1
ATOM 1279 O O . SER B 1 40 ? -1.695 -26.785 9.693 1 41.55 40 SER B O 1
ATOM 1281 N N . MET B 1 41 ? -0.361 -25.562 8.947 1 40.19 41 MET B N 1
ATOM 1282 C CA . MET B 1 41 ? -0.215 -24.953 10.266 1 40.19 41 MET B CA 1
ATOM 1283 C C . MET B 1 41 ? -1.555 -24.434 10.777 1 40.19 41 MET B C 1
ATOM 1285 O O . MET B 1 41 ? -2.31 -23.81 10.029 1 40.19 41 MET B O 1
ATOM 1289 N N . ALA B 1 42 ? -2.221 -25.074 11.646 1 44.72 42 ALA B N 1
ATOM 1290 C CA . ALA B 1 42 ? -3.55 -24.904 12.226 1 44.72 42 ALA B CA 1
ATOM 1291 C C . ALA B 1 42 ? -3.786 -23.455 12.642 1 44.72 42 ALA B C 1
ATOM 1293 O O . ALA B 1 42 ? -3.217 -22.985 13.63 1 44.72 42 ALA B O 1
ATOM 1294 N N . GLY B 1 43 ? -3.587 -22.491 11.787 1 53.92 43 GLY B N 1
ATOM 1295 C CA . GLY B 1 43 ? -4.272 -21.287 12.227 1 53.92 43 GLY B CA 1
ATOM 1296 C C . GLY B 1 43 ? -5.71 -21.535 12.64 1 53.92 43 GLY B C 1
ATOM 1297 O O . GLY B 1 43 ? -6.235 -22.635 12.45 1 53.92 43 GLY B O 1
ATOM 1298 N N . PRO B 1 44 ? -6.182 -20.624 13.534 1 61.79 44 PRO B N 1
ATOM 1299 C CA . PRO B 1 44 ? -7.596 -20.867 13.826 1 61.79 44 PRO B CA 1
ATOM 1300 C C . PRO B 1 44 ? -8.398 -21.248 12.584 1 61.79 44 PRO B C 1
ATOM 1302 O O . PRO B 1 44 ? -8.077 -20.806 11.478 1 61.79 44 PRO B O 1
ATOM 1305 N N . PRO B 1 45 ? -8.979 -22.342 12.709 1 66.38 45 PRO B N 1
ATOM 1306 C CA . PRO B 1 45 ? -9.812 -22.847 11.615 1 66.38 45 PRO B CA 1
ATOM 1307 C C . PRO B 1 45 ? -10.427 -21.728 10.777 1 66.38 45 PRO B C 1
ATOM 1309 O O . PRO B 1 45 ? -10.627 -21.893 9.571 1 66.38 45 PRO B O 1
ATOM 1312 N N . GLU B 1 46 ? -10.48 -20.585 11.314 1 75.83 46 GLU B N 1
ATOM 1313 C CA . GLU B 1 46 ? -11.104 -19.47 10.607 1 75.83 46 GLU B CA 1
ATOM 1314 C C . GLU B 1 46 ? -10.161 -18.884 9.559 1 75.83 46 GLU B C 1
ATOM 1316 O O . GLU B 1 46 ? -10.587 -18.546 8.453 1 75.83 46 GLU B O 1
ATOM 1321 N N . VAL B 1 47 ? -8.927 -18.949 9.908 1 74.39 47 VAL B N 1
ATOM 1322 C CA . VAL B 1 47 ? -7.951 -18.381 8.984 1 74.39 47 VAL B CA 1
ATOM 1323 C C . VAL B 1 47 ? -7.809 -19.284 7.761 1 74.39 47 VAL B C 1
ATOM 1325 O O . VAL B 1 47 ? -7.786 -18.803 6.626 1 74.39 47 VAL B O 1
ATOM 1328 N N . GLU B 1 48 ? -7.848 -20.523 8.026 1 76.26 48 GLU B N 1
ATOM 1329 C CA . GLU B 1 48 ? -7.719 -21.488 6.939 1 76.26 48 GLU B CA 1
ATOM 1330 C C . GLU B 1 48 ? -8.897 -21.393 5.973 1 76.26 48 GLU B C 1
ATOM 1332 O O . GLU B 1 48 ? -8.715 -21.453 4.756 1 76.26 48 GLU B O 1
ATOM 1337 N N . SER B 1 49 ? -10.037 -21.206 6.597 1 80.21 49 SER B N 1
ATOM 1338 C CA . SER B 1 49 ? -11.232 -21.099 5.766 1 80.21 49 SER B CA 1
ATOM 1339 C C . SER B 1 49 ? -11.18 -19.857 4.882 1 80.21 49 SER B C 1
ATOM 1341 O O . SER B 1 49 ? -11.598 -19.896 3.723 1 80.21 49 SER B O 1
ATOM 1343 N N . THR B 1 50 ? -10.628 -18.842 5.5 1 80.29 50 THR B N 1
ATOM 1344 C CA . THR B 1 50 ? -10.529 -17.598 4.744 1 80.29 50 THR B CA 1
ATOM 1345 C C . THR B 1 50 ? -9.522 -17.735 3.605 1 80.29 50 THR B C 1
ATOM 1347 O O . THR B 1 50 ? -9.797 -17.328 2.475 1 80.29 50 THR B O 1
ATOM 1350 N N . ILE B 1 51 ? -8.474 -18.381 3.825 1 80.7 51 ILE B N 1
ATOM 1351 C CA . ILE B 1 51 ? -7.43 -18.558 2.822 1 80.7 51 ILE B CA 1
ATOM 1352 C C . ILE B 1 51 ? -7.954 -19.422 1.678 1 80.7 51 ILE B C 1
ATOM 1354 O O . ILE B 1 51 ? -7.692 -19.138 0.506 1 80.7 51 ILE B O 1
ATOM 1358 N N . GLN B 1 52 ? -8.712 -20.464 2.088 1 81.96 52 GLN B N 1
ATOM 1359 C CA . GLN B 1 52 ? -9.294 -21.356 1.09 1 81.96 52 GLN B CA 1
ATOM 1360 C C . GLN B 1 52 ? -10.278 -20.611 0.193 1 81.96 52 GLN B C 1
ATOM 1362 O O . GLN B 1 52 ? -10.253 -20.767 -1.03 1 81.96 52 GLN B O 1
ATOM 1367 N N . ARG B 1 53 ? -11.035 -19.809 0.908 1 85.24 53 ARG B N 1
ATOM 1368 C CA . ARG B 1 53 ? -12.022 -19.037 0.161 1 85.24 53 ARG B CA 1
ATOM 1369 C C . ARG B 1 53 ? -11.344 -18.058 -0.793 1 85.24 53 ARG B C 1
ATOM 1371 O O . ARG B 1 53 ? -11.746 -17.933 -1.951 1 85.24 53 ARG B O 1
ATOM 1378 N N . LEU B 1 54 ? -10.32 -17.465 -0.333 1 85.64 54 LEU B N 1
ATOM 1379 C CA . LEU B 1 54 ? -9.599 -16.485 -1.138 1 85.64 54 LEU B CA 1
ATOM 1380 C C . LEU B 1 54 ? -8.923 -17.153 -2.331 1 85.64 54 LEU B C 1
ATOM 1382 O O . LEU B 1 54 ? -8.92 -16.605 -3.436 1 85.64 54 LEU B O 1
ATOM 1386 N N . SER B 1 55 ? -8.439 -18.294 -2.074 1 82.88 55 SER B N 1
ATOM 1387 C CA . SER B 1 55 ? -7.709 -19.02 -3.109 1 82.88 55 SER B CA 1
ATOM 1388 C C . SER B 1 55 ? -8.648 -19.513 -4.205 1 82.88 55 SER B C 1
ATOM 1390 O O . SER B 1 55 ? -8.211 -19.802 -5.321 1 82.88 55 SER B O 1
ATOM 1392 N N . GLU B 1 56 ? -9.912 -19.605 -3.871 1 83.08 56 GLU B N 1
ATOM 1393 C CA . GLU B 1 56 ? -10.896 -20.132 -4.812 1 83.08 56 GLU B CA 1
ATOM 1394 C C . GLU B 1 56 ? -11.574 -19.007 -5.588 1 83.08 56 GLU B C 1
ATOM 1396 O O . GLU B 1 56 ? -12.25 -19.256 -6.589 1 83.08 56 GLU B O 1
ATOM 1401 N N . HIS B 1 57 ? -11.347 -17.89 -5.132 1 83.43 57 HIS B N 1
ATOM 1402 C CA . HIS B 1 57 ? -11.988 -16.749 -5.776 1 83.43 57 HIS B CA 1
ATOM 1403 C C . HIS B 1 57 ? -11.451 -16.54 -7.188 1 83.43 57 HIS B C 1
ATOM 1405 O O . HIS B 1 57 ? -10.236 -16.538 -7.401 1 83.43 57 HIS B O 1
ATOM 1411 N N . ARG B 1 58 ? -12.323 -16.385 -8.158 1 82.54 58 ARG B N 1
ATOM 1412 C CA . ARG B 1 58 ? -12.005 -16.409 -9.582 1 82.54 58 ARG B CA 1
ATOM 1413 C C . ARG B 1 58 ? -11.037 -15.288 -9.946 1 82.54 58 ARG B C 1
ATOM 1415 O O . ARG B 1 58 ? -10.219 -15.438 -10.856 1 82.54 58 ARG B O 1
ATOM 1422 N N . ASN B 1 59 ? -11.043 -14.194 -9.228 1 86.81 59 ASN B N 1
ATOM 1423 C CA . ASN B 1 59 ? -10.193 -13.073 -9.617 1 86.81 59 ASN B CA 1
ATOM 1424 C C . ASN B 1 59 ? -8.867 -13.086 -8.861 1 86.81 59 ASN B C 1
ATOM 1426 O O . ASN B 1 59 ? -7.995 -12.253 -9.114 1 86.81 59 ASN B O 1
ATOM 1430 N N . VAL B 1 60 ? -8.649 -14.114 -8.062 1 92.65 60 VAL B N 1
ATOM 1431 C CA . VAL B 1 60 ? -7.41 -14.23 -7.301 1 92.65 60 VAL B CA 1
ATOM 1432 C C . VAL B 1 60 ? -6.421 -15.117 -8.053 1 92.65 60 VAL B C 1
ATOM 1434 O O . VAL B 1 60 ? -6.698 -16.292 -8.305 1 92.65 60 VAL B O 1
ATOM 1437 N N . ARG B 1 61 ? -5.266 -14.614 -8.339 1 92.72 61 ARG B N 1
ATOM 1438 C CA . ARG B 1 61 ? -4.246 -15.315 -9.112 1 92.72 61 ARG B CA 1
ATOM 1439 C C . ARG B 1 61 ? -3.375 -16.182 -8.209 1 92.72 61 ARG B C 1
ATOM 1441 O O . ARG B 1 61 ? -2.812 -17.183 -8.656 1 92.72 61 ARG B O 1
ATOM 1448 N N . GLY B 1 62 ? -3.254 -15.706 -6.918 1 93.85 62 GLY B N 1
ATOM 1449 C CA . GLY B 1 62 ? -2.417 -16.454 -5.994 1 93.85 62 GLY B CA 1
ATOM 1450 C C . GLY B 1 62 ? -2.494 -15.94 -4.569 1 93.85 62 GLY B C 1
ATOM 1451 O O . GLY B 1 62 ? -2.82 -14.773 -4.341 1 93.85 62 GLY B O 1
ATOM 1452 N N . VAL B 1 63 ? -2.249 -16.796 -3.655 1 94.46 63 VAL B N 1
ATOM 1453 C CA . VAL B 1 63 ? -2.178 -16.485 -2.231 1 94.46 63 VAL B CA 1
ATOM 1454 C C . VAL B 1 63 ? -0.905 -17.082 -1.635 1 94.46 63 VAL B C 1
ATOM 1456 O O . VAL B 1 63 ? -0.565 -18.235 -1.909 1 94.46 63 VAL B O 1
ATOM 1459 N N . ILE B 1 64 ? -0.19 -16.272 -0.854 1 95.47 64 ILE B N 1
ATOM 1460 C CA . ILE B 1 64 ? 1.026 -16.739 -0.196 1 95.47 64 ILE B CA 1
ATOM 1461 C C . ILE B 1 64 ? 0.989 -16.362 1.284 1 95.47 64 ILE B C 1
ATOM 1463 O O . ILE B 1 64 ? 0.592 -15.249 1.637 1 95.47 64 ILE B O 1
ATOM 1467 N N . ILE B 1 65 ? 1.298 -17.278 2.066 1 94.11 65 ILE B N 1
ATOM 1468 C CA . ILE B 1 65 ? 1.489 -17.021 3.49 1 94.11 65 ILE B CA 1
ATOM 1469 C C . ILE B 1 65 ? 2.967 -17.162 3.846 1 94.11 65 ILE B C 1
ATOM 1471 O O . ILE B 1 65 ? 3.572 -18.21 3.609 1 94.11 65 ILE B O 1
ATOM 1475 N N . LEU B 1 66 ? 3.46 -16.092 4.419 1 96.11 66 LEU B N 1
ATOM 1476 C CA . LEU B 1 66 ? 4.866 -16.047 4.807 1 96.11 66 LEU B CA 1
ATOM 1477 C C . LEU B 1 66 ? 5.009 -15.954 6.322 1 96.11 66 LEU B C 1
ATOM 1479 O O . LEU B 1 66 ? 4.189 -15.319 6.989 1 96.11 66 LEU B O 1
ATOM 1483 N N . ASN B 1 67 ? 5.977 -16.482 6.815 1 92.42 67 ASN B N 1
ATOM 1484 C CA . ASN B 1 67 ? 6.335 -16.161 8.192 1 92.42 67 ASN B CA 1
ATOM 1485 C C . ASN B 1 67 ? 7.211 -14.913 8.268 1 92.42 67 ASN B C 1
ATOM 1487 O O . ASN B 1 67 ? 7.489 -14.282 7.246 1 92.42 67 ASN B O 1
ATOM 1491 N N . ARG B 1 68 ? 7.715 -14.575 9.438 1 88.17 68 ARG B N 1
ATOM 1492 C CA . ARG B 1 68 ? 8.413 -13.315 9.674 1 88.17 68 ARG B CA 1
ATOM 1493 C C . ARG B 1 68 ? 9.762 -13.295 8.962 1 88.17 68 ARG B C 1
ATOM 1495 O O . ARG B 1 68 ? 10.283 -12.225 8.638 1 88.17 68 ARG B O 1
ATOM 1502 N N . ASP B 1 69 ? 10.261 -14.454 8.689 1 89.87 69 ASP B N 1
ATOM 1503 C CA . ASP B 1 69 ? 11.558 -14.548 8.025 1 89.87 69 ASP B CA 1
ATOM 1504 C C . ASP B 1 69 ? 11.399 -14.543 6.506 1 89.87 69 ASP B C 1
ATOM 1506 O O . ASP B 1 69 ? 12.39 -14.559 5.773 1 89.87 69 ASP B O 1
ATOM 1510 N N . GLY B 1 70 ? 10.126 -14.494 6.07 1 91.22 70 GLY B N 1
ATOM 1511 C CA . GLY B 1 70 ? 9.873 -14.46 4.638 1 91.22 70 GLY B CA 1
ATOM 1512 C C . GLY B 1 70 ? 9.815 -15.84 4.01 1 91.22 70 GLY B C 1
ATOM 1513 O O . GLY B 1 70 ? 9.887 -15.974 2.787 1 91.22 70 GLY B O 1
ATOM 1514 N N . VAL B 1 71 ? 9.781 -16.887 4.861 1 94.87 71 VAL B N 1
ATOM 1515 C CA . VAL B 1 71 ? 9.669 -18.256 4.369 1 94.87 71 VAL B CA 1
ATOM 1516 C C . VAL B 1 71 ? 8.212 -18.571 4.042 1 94.87 71 VAL B C 1
ATOM 1518 O O . VAL B 1 71 ? 7.314 -18.286 4.838 1 94.87 71 VAL B O 1
ATOM 1521 N N . VAL B 1 72 ? 7.992 -19.196 2.912 1 95.38 72 VAL B N 1
ATOM 1522 C CA . VAL B 1 72 ? 6.64 -19.526 2.473 1 95.38 72 VAL B CA 1
ATOM 1523 C C . VAL B 1 72 ? 6.098 -20.689 3.301 1 95.38 72 VAL B C 1
ATOM 1525 O O . VAL B 1 72 ? 6.704 -21.763 3.347 1 95.38 72 VAL B O 1
ATOM 1528 N N . ILE B 1 73 ? 5.004 -20.437 3.89 1 93.46 73 ILE B N 1
ATOM 1529 C CA . ILE B 1 73 ? 4.343 -21.467 4.684 1 93.46 73 ILE B CA 1
ATOM 1530 C C . ILE B 1 73 ? 3.286 -22.173 3.837 1 93.46 73 ILE B C 1
ATOM 1532 O O . ILE B 1 73 ? 3.114 -23.39 3.936 1 93.46 73 ILE B O 1
ATOM 1536 N N . ARG B 1 74 ? 2.598 -21.387 3.025 1 91.16 74 ARG B N 1
ATOM 1537 C CA . ARG B 1 74 ? 1.526 -21.885 2.171 1 91.16 74 ARG B CA 1
ATOM 1538 C C . ARG B 1 74 ? 1.389 -21.035 0.912 1 91.16 74 ARG B C 1
ATOM 1540 O O . ARG B 1 74 ? 1.598 -19.821 0.951 1 91.16 74 ARG B O 1
ATOM 1547 N N . SER B 1 75 ? 1.106 -21.707 -0.159 1 91.63 75 SER B N 1
ATOM 1548 C CA . SER B 1 75 ? 0.815 -21.001 -1.403 1 91.63 75 SER B CA 1
ATOM 1549 C C . SER B 1 75 ? -0.278 -21.708 -2.197 1 91.63 75 SER B C 1
ATOM 1551 O O . SER B 1 75 ? -0.466 -22.919 -2.062 1 91.63 75 SER B O 1
ATOM 1553 N N . SER B 1 76 ? -1.046 -20.962 -2.886 1 89.98 76 SER B N 1
ATOM 1554 C CA . SER B 1 76 ? -2.091 -21.483 -3.761 1 89.98 76 SER B CA 1
ATOM 1555 C C . SER B 1 76 ? -2.36 -20.536 -4.926 1 89.98 76 SER B C 1
ATOM 1557 O O . SER B 1 76 ? -2.166 -19.324 -4.804 1 89.98 76 SER B O 1
ATOM 1559 N N . GLY B 1 77 ? -2.823 -21.192 -6.012 1 88.96 77 GLY B N 1
ATOM 1560 C CA . GLY B 1 77 ? -3.199 -20.375 -7.155 1 88.96 77 GLY B CA 1
ATOM 1561 C C . GLY B 1 77 ? -2.553 -20.828 -8.451 1 88.96 77 GLY B C 1
ATOM 1562 O O . GLY B 1 77 ? -1.469 -21.415 -8.438 1 88.96 77 GLY B O 1
ATOM 1563 N N . PRO B 1 78 ? -3.243 -20.556 -9.472 1 88.71 78 PRO B N 1
ATOM 1564 C CA . PRO B 1 78 ? -2.767 -21.026 -10.775 1 88.71 78 PRO B CA 1
ATOM 1565 C C . PRO B 1 78 ? -1.426 -20.412 -11.171 1 88.71 78 PRO B C 1
ATOM 1567 O O . PRO B 1 78 ? -0.648 -21.036 -11.896 1 88.71 78 PRO B O 1
ATOM 1570 N N . VAL B 1 79 ? -1.048 -19.246 -10.64 1 90.19 79 VAL B N 1
ATOM 1571 C CA . VAL B 1 79 ? 0.16 -18.529 -11.037 1 90.19 79 VAL B CA 1
ATOM 1572 C C . VAL B 1 79 ? 1.39 -19.242 -10.48 1 90.19 79 VAL B C 1
ATOM 1574 O O . VAL B 1 79 ? 2.507 -19.03 -10.958 1 90.19 79 VAL B O 1
ATOM 1577 N N . PHE B 1 80 ? 1.133 -20.008 -9.483 1 92.39 80 PHE B N 1
ATOM 1578 C CA . PHE B 1 80 ? 2.244 -20.701 -8.841 1 92.39 80 PHE B CA 1
ATOM 1579 C C . PHE B 1 80 ? 2.312 -22.153 -9.297 1 92.39 80 PHE B C 1
ATOM 1581 O O . PHE B 1 80 ? 3.075 -22.948 -8.743 1 92.39 80 PHE B O 1
ATOM 1588 N N . GLN B 1 81 ? 1.486 -22.507 -10.346 1 89.06 81 GLN B N 1
ATOM 1589 C CA . GLN B 1 81 ? 1.459 -23.862 -10.886 1 89.06 81 GLN B CA 1
ATOM 1590 C C . GLN B 1 81 ? 2.248 -23.95 -12.19 1 89.06 81 GLN B C 1
ATOM 1592 O O . GLN B 1 81 ? 2.565 -22.927 -12.8 1 89.06 81 GLN B O 1
ATOM 1597 N N . GLY B 1 82 ? 2.575 -25.15 -12.561 1 90.36 82 GLY B N 1
ATOM 1598 C CA . GLY B 1 82 ? 3.292 -25.363 -13.808 1 90.36 82 GLY B CA 1
ATOM 1599 C C . GLY B 1 82 ? 4.795 -25.449 -13.624 1 90.36 82 GLY B C 1
ATOM 1600 O O . GLY B 1 82 ? 5.285 -25.53 -12.496 1 90.36 82 GLY B O 1
ATOM 1601 N N . SER B 1 83 ? 5.636 -25.422 -14.728 1 92.86 83 SER B N 1
ATOM 1602 C CA . SER B 1 83 ? 7.077 -25.656 -14.727 1 92.86 83 SER B CA 1
ATOM 1603 C C . SER B 1 83 ? 7.823 -24.504 -14.062 1 92.86 83 SER B C 1
ATOM 1605 O O . SER B 1 83 ? 8.806 -24.722 -13.351 1 92.86 83 SER B O 1
ATOM 1607 N N . ASP B 1 84 ? 7.28 -23.244 -14.137 1 93.57 84 ASP B N 1
ATOM 1608 C CA . ASP B 1 84 ? 7.959 -22.07 -13.598 1 93.57 84 ASP B CA 1
ATOM 1609 C C . ASP B 1 84 ? 7.292 -21.594 -12.309 1 93.57 84 ASP B C 1
ATOM 1611 O O . ASP B 1 84 ? 7.618 -20.522 -11.795 1 93.57 84 ASP B O 1
ATOM 1615 N N . GLY B 1 85 ? 6.447 -22.401 -11.767 1 93.83 85 GLY B N 1
ATOM 1616 C CA . GLY B 1 85 ? 5.646 -22.01 -10.618 1 93.83 85 GLY B CA 1
ATOM 1617 C C . GLY B 1 85 ? 6.479 -21.701 -9.388 1 93.83 85 GLY B C 1
ATOM 1618 O O . GLY B 1 85 ? 6.227 -20.715 -8.692 1 93.83 85 GLY B O 1
ATOM 1619 N N . VAL B 1 86 ? 7.506 -22.467 -9.225 1 94.62 86 VAL B N 1
ATOM 1620 C CA . VAL B 1 86 ? 8.344 -22.324 -8.039 1 94.62 86 VAL B CA 1
ATOM 1621 C C . VAL B 1 86 ? 9.162 -21.038 -8.135 1 94.62 86 VAL B C 1
ATOM 1623 O O . VAL B 1 86 ? 9.344 -20.335 -7.138 1 94.62 86 VAL B O 1
ATOM 1626 N N . ILE B 1 87 ? 9.582 -20.708 -9.286 1 96.02 87 ILE B N 1
ATOM 1627 C CA . ILE B 1 87 ? 10.371 -19.5 -9.504 1 96.02 87 ILE B CA 1
ATOM 1628 C C . ILE B 1 87 ? 9.499 -18.267 -9.276 1 96.02 87 ILE B C 1
ATOM 1630 O O . ILE B 1 87 ? 9.928 -17.306 -8.633 1 96.02 87 ILE B O 1
ATOM 1634 N N . VAL B 1 88 ? 8.277 -18.345 -9.773 1 95.09 88 VAL B N 1
ATOM 1635 C CA . VAL B 1 88 ? 7.335 -17.242 -9.611 1 95.09 88 VAL B CA 1
ATOM 1636 C C . VAL B 1 88 ? 6.984 -17.075 -8.134 1 95.09 88 VAL B C 1
ATOM 1638 O O . VAL B 1 88 ? 6.967 -15.955 -7.617 1 95.09 88 VAL B O 1
ATOM 1641 N N . LEU B 1 89 ? 6.799 -18.162 -7.441 1 96.41 89 LEU B N 1
ATOM 1642 C CA . LEU B 1 89 ? 6.475 -18.146 -6.019 1 96.41 89 LEU B CA 1
ATOM 1643 C C . LEU B 1 89 ? 7.594 -17.493 -5.213 1 96.41 89 LEU B C 1
ATOM 1645 O O . LEU B 1 89 ? 7.335 -16.641 -4.361 1 96.41 89 LEU B O 1
ATOM 1649 N N . ARG B 1 90 ? 8.77 -17.823 -5.51 1 96.4 90 ARG B N 1
ATOM 1650 C CA . ARG B 1 90 ? 9.915 -17.274 -4.791 1 96.4 90 ARG B CA 1
ATOM 1651 C C . ARG B 1 90 ? 10.054 -15.776 -5.045 1 96.4 90 ARG B C 1
ATOM 1653 O O . ARG B 1 90 ? 10.368 -15.013 -4.13 1 96.4 90 ARG B O 1
ATOM 1660 N N . ARG B 1 91 ? 9.775 -15.394 -6.224 1 96.62 91 ARG B N 1
ATOM 1661 C CA . ARG B 1 91 ? 9.853 -13.984 -6.591 1 96.62 91 ARG B CA 1
ATOM 1662 C C . ARG B 1 91 ? 8.806 -13.165 -5.844 1 96.62 91 ARG B C 1
ATOM 1664 O O . ARG B 1 91 ? 9.124 -12.132 -5.251 1 96.62 91 ARG B O 1
ATOM 1671 N N . TYR B 1 92 ? 7.62 -13.599 -5.859 1 96.53 92 TYR B N 1
ATOM 1672 C CA . TYR B 1 92 ? 6.551 -12.891 -5.164 1 96.53 92 TYR B CA 1
ATOM 1673 C C . TYR B 1 92 ? 6.805 -12.857 -3.662 1 96.53 92 TYR B C 1
ATOM 1675 O O . TYR B 1 92 ? 6.579 -11.835 -3.01 1 96.53 92 TYR B O 1
ATOM 1683 N N . ALA B 1 93 ? 7.27 -13.952 -3.111 1 97.38 93 ALA B N 1
ATOM 1684 C CA . ALA B 1 93 ? 7.554 -14.017 -1.68 1 97.38 93 ALA B CA 1
ATOM 1685 C C . ALA B 1 93 ? 8.653 -13.031 -1.294 1 97.38 93 ALA B C 1
ATOM 1687 O O . ALA B 1 93 ? 8.525 -12.304 -0.306 1 97.38 93 ALA B O 1
ATOM 1688 N N . SER B 1 94 ? 9.667 -13.005 -2.099 1 97.59 94 SER B N 1
ATOM 1689 C CA . SER B 1 94 ? 10.79 -12.112 -1.831 1 97.59 94 SER B CA 1
ATOM 1690 C C . SER B 1 94 ? 10.367 -10.65 -1.924 1 97.59 94 SER B C 1
ATOM 1692 O O . SER B 1 94 ? 10.72 -9.84 -1.065 1 97.59 94 SER B O 1
ATOM 1694 N N . GLU B 1 95 ? 9.583 -10.34 -2.952 1 97.14 95 GLU B N 1
ATOM 1695 C CA . GLU B 1 95 ? 9.158 -8.958 -3.151 1 97.14 95 GLU B CA 1
ATOM 1696 C C . GLU B 1 95 ? 8.156 -8.53 -2.082 1 97.14 95 GLU B C 1
ATOM 1698 O O . GLU B 1 95 ? 8.193 -7.392 -1.609 1 97.14 95 GLU B O 1
ATOM 1703 N N . ALA B 1 96 ? 7.269 -9.442 -1.666 1 97.72 96 ALA B N 1
ATOM 1704 C CA . ALA B 1 96 ? 6.332 -9.141 -0.587 1 97.72 96 ALA B CA 1
ATOM 1705 C C . ALA B 1 96 ? 7.072 -8.799 0.703 1 97.72 96 ALA B C 1
ATOM 1707 O O . ALA B 1 96 ? 6.714 -7.844 1.397 1 97.72 96 ALA B O 1
ATOM 1708 N N . ARG B 1 97 ? 8.091 -9.493 0.961 1 97.31 97 ARG B N 1
ATOM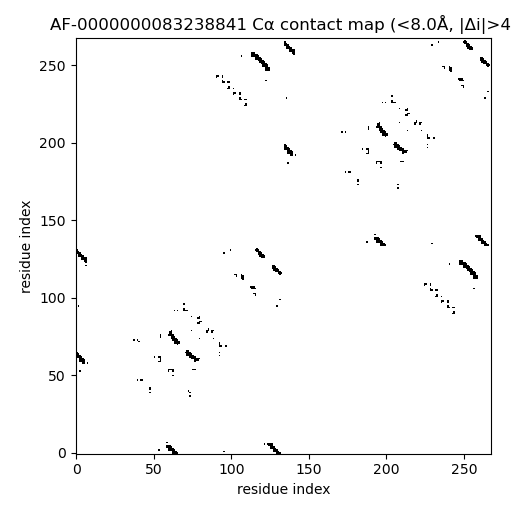 1709 C CA . ARG B 1 97 ? 8.894 -9.236 2.152 1 97.31 97 ARG B CA 1
ATOM 1710 C C . ARG B 1 97 ? 9.557 -7.864 2.08 1 97.31 97 ARG B C 1
ATOM 1712 O O . ARG B 1 97 ? 9.527 -7.103 3.049 1 97.31 97 ARG B O 1
ATOM 1719 N N . LYS B 1 98 ? 10.12 -7.549 0.946 1 97.56 98 LYS B N 1
ATOM 1720 C CA . LYS B 1 98 ? 10.787 -6.263 0.765 1 97.56 98 LYS B CA 1
ATOM 1721 C C . LYS B 1 98 ? 9.807 -5.106 0.935 1 97.56 98 LYS B C 1
ATOM 1723 O O . LYS B 1 98 ? 10.126 -4.104 1.578 1 97.56 98 LYS B O 1
ATOM 1728 N N . ILE B 1 99 ? 8.604 -5.276 0.422 1 98.02 99 ILE B N 1
ATOM 1729 C CA . ILE B 1 99 ? 7.567 -4.252 0.493 1 98.02 99 ILE B CA 1
ATOM 1730 C C . ILE B 1 99 ? 7.17 -4.019 1.949 1 98.02 99 ILE B C 1
ATOM 1732 O O . ILE B 1 99 ? 7.143 -2.879 2.417 1 98.02 99 ILE B O 1
ATOM 1736 N N . VAL B 1 100 ? 6.932 -5.068 2.65 1 97.87 100 VAL B N 1
ATOM 1737 C CA . VAL B 1 100 ? 6.483 -4.968 4.035 1 97.87 100 VAL B CA 1
ATOM 1738 C C . VAL B 1 100 ? 7.578 -4.334 4.89 1 97.87 100 VAL B C 1
ATOM 1740 O O . VAL B 1 100 ? 7.298 -3.479 5.734 1 97.87 100 VAL B O 1
ATOM 1743 N N . ASP B 1 101 ? 8.815 -4.712 4.631 1 97.12 101 ASP B N 1
ATOM 1744 C CA . ASP B 1 101 ? 9.93 -4.156 5.391 1 97.12 101 ASP B CA 1
ATOM 1745 C C . ASP B 1 101 ? 10.085 -2.66 5.126 1 97.12 101 ASP B C 1
ATOM 1747 O O . ASP B 1 101 ? 10.238 -1.871 6.06 1 97.12 101 ASP B O 1
ATOM 1751 N N . ALA B 1 102 ? 9.999 -2.283 3.878 1 97.93 102 ALA B N 1
ATOM 1752 C CA . ALA B 1 102 ? 10.212 -0.889 3.498 1 97.93 102 ALA B CA 1
ATOM 1753 C C . ALA B 1 102 ? 9.071 -0.005 3.992 1 97.93 102 ALA B C 1
ATOM 1755 O O . ALA B 1 102 ? 9.308 1.05 4.586 1 97.93 102 ALA B O 1
ATOM 1756 N N . VAL B 1 103 ? 7.83 -0.429 3.831 1 98.1 103 VAL B N 1
ATOM 1757 C CA . VAL B 1 103 ? 6.672 0.363 4.233 1 98.1 103 VAL B CA 1
ATOM 1758 C C . VAL B 1 103 ? 6.583 0.41 5.757 1 98.1 103 VAL B C 1
ATOM 1760 O O . VAL B 1 103 ? 6.299 1.462 6.336 1 98.1 103 VAL B O 1
ATOM 1763 N N . GLY B 1 104 ? 6.854 -0.731 6.377 1 96.98 104 GLY B N 1
ATOM 1764 C CA . GLY B 1 104 ? 6.867 -0.76 7.831 1 96.98 104 GLY B CA 1
ATOM 1765 C C . GLY B 1 104 ? 7.859 0.214 8.438 1 96.98 104 GLY B C 1
ATOM 1766 O O . GLY B 1 104 ? 7.539 0.913 9.402 1 96.98 104 GLY B O 1
ATOM 1767 N N . SER B 1 105 ? 9.067 0.255 7.859 1 97.09 105 SER B N 1
ATOM 1768 C CA . SER B 1 105 ? 10.099 1.171 8.332 1 97.09 105 SER B CA 1
ATOM 1769 C C . SER B 1 105 ? 9.666 2.624 8.17 1 97.09 105 SER B C 1
ATOM 1771 O O . SER B 1 105 ? 9.887 3.447 9.061 1 97.09 105 SER B O 1
ATOM 1773 N N . SER B 1 106 ? 9.044 2.941 7.016 1 97.65 106 SER B N 1
ATOM 1774 C CA . SER B 1 106 ? 8.583 4.301 6.757 1 97.65 106 SER B CA 1
ATOM 1775 C C . SER B 1 106 ? 7.455 4.692 7.707 1 97.65 106 SER B C 1
ATOM 1777 O O . SER B 1 106 ? 7.408 5.826 8.189 1 97.65 106 SER B O 1
ATOM 1779 N N . VAL B 1 107 ? 6.505 3.787 8.032 1 97.02 107 VAL B N 1
ATOM 1780 C CA . VAL B 1 107 ? 5.408 4.024 8.965 1 97.02 107 VAL B CA 1
ATOM 1781 C C . VAL B 1 107 ? 5.968 4.359 10.346 1 97.02 107 VAL B C 1
ATOM 1783 O O . VAL B 1 107 ? 5.499 5.291 11.003 1 97.02 107 VAL B O 1
ATOM 1786 N N . ASP B 1 108 ? 7.038 3.669 10.705 1 95.52 108 ASP B N 1
ATOM 1787 C CA . ASP B 1 108 ? 7.698 3.895 11.988 1 95.52 108 ASP B CA 1
ATOM 1788 C C . ASP B 1 108 ? 8.312 5.292 12.051 1 95.52 108 ASP B C 1
ATOM 1790 O O . ASP B 1 108 ? 8.344 5.914 13.115 1 95.52 108 ASP B O 1
ATOM 1794 N N . ARG B 1 109 ? 8.74 5.773 10.942 1 95.54 109 ARG B N 1
ATOM 1795 C CA . ARG B 1 109 ? 9.407 7.069 10.89 1 95.54 109 ARG B CA 1
ATOM 1796 C C . ARG B 1 109 ? 8.392 8.205 10.822 1 95.54 109 ARG B C 1
ATOM 1798 O O . ARG B 1 109 ? 8.662 9.315 11.286 1 95.54 109 ARG B O 1
ATOM 1805 N N . MET B 1 110 ? 7.189 7.913 10.27 1 94.23 110 MET B N 1
ATOM 1806 C CA . MET B 1 110 ? 6.157 8.938 10.145 1 94.23 110 MET B CA 1
ATOM 1807 C C . MET B 1 110 ? 5.492 9.208 11.491 1 94.23 110 MET B C 1
ATOM 1809 O O . MET B 1 110 ? 5.193 10.357 11.821 1 94.23 110 MET B O 1
ATOM 1813 N N . GLU B 1 111 ? 5.209 8.164 12.234 1 91.05 111 GLU B N 1
ATOM 1814 C CA . GLU B 1 111 ? 4.496 8.267 13.504 1 91.05 111 GLU B CA 1
ATOM 1815 C C . GLU B 1 111 ? 5.069 7.303 14.539 1 91.05 111 GLU B C 1
ATOM 1817 O O . GLU B 1 111 ? 5.179 6.102 14.282 1 91.05 111 GLU B O 1
ATOM 1822 N N . LEU B 1 112 ? 5.218 7.934 15.668 1 88.12 112 LEU B N 1
ATOM 1823 C CA . LEU B 1 112 ? 5.746 7.108 16.748 1 88.12 112 LEU B CA 1
ATOM 1824 C C . LEU B 1 112 ? 4.721 6.069 17.189 1 88.12 112 LEU B C 1
ATOM 1826 O O . LEU B 1 112 ? 3.526 6.365 17.271 1 88.12 112 LEU B O 1
ATOM 1830 N N . ASP B 1 113 ? 4.995 4.855 17.374 1 90.65 113 ASP B N 1
ATOM 1831 C CA . ASP B 1 113 ? 4.19 3.766 17.918 1 90.65 113 ASP B CA 1
ATOM 1832 C C . ASP B 1 113 ? 3.11 3.333 16.929 1 90.65 113 ASP B C 1
ATOM 1834 O O . ASP B 1 113 ? 2.003 2.969 17.331 1 90.65 113 ASP B O 1
ATOM 1838 N N . ASP B 1 114 ? 3.198 3.674 15.745 1 93.19 114 ASP B N 1
ATOM 1839 C CA . ASP B 1 114 ? 2.294 3.199 14.703 1 93.19 114 ASP B CA 1
ATOM 1840 C C . ASP B 1 114 ? 2.858 1.961 14.009 1 93.19 114 ASP B C 1
ATOM 1842 O O . ASP B 1 114 ? 4.073 1.751 13.993 1 93.19 114 ASP B O 1
ATOM 1846 N N . GLN B 1 115 ? 1.999 1.06 13.551 1 94.78 115 GLN B N 1
ATOM 1847 C CA . GLN B 1 115 ? 2.43 -0.177 12.909 1 94.78 115 GLN B CA 1
ATOM 1848 C C . GLN B 1 115 ? 1.624 -0.449 11.642 1 94.78 115 GLN B C 1
ATOM 1850 O O . GLN B 1 115 ? 0.416 -0.208 11.605 1 94.78 115 GLN B O 1
ATOM 1855 N N . LEU B 1 116 ? 2.302 -1.004 10.765 1 96.44 116 LEU B N 1
ATOM 1856 C CA . LEU B 1 116 ? 1.665 -1.416 9.518 1 96.44 116 LEU B CA 1
ATOM 1857 C C . LEU B 1 116 ? 0.693 -2.566 9.759 1 96.44 116 LEU B C 1
ATOM 1859 O O . LEU B 1 116 ? 1.019 -3.522 10.465 1 96.44 116 LEU B O 1
ATOM 1863 N N . ARG B 1 117 ? -0.532 -2.481 9.128 1 96.65 117 ARG B N 1
ATOM 1864 C CA . ARG B 1 117 ? -1.519 -3.544 9.286 1 96.65 117 ARG B CA 1
ATOM 1865 C C . ARG B 1 117 ? -1.903 -4.139 7.935 1 96.65 117 ARG B C 1
ATOM 1867 O O . ARG B 1 117 ? -2.039 -5.357 7.803 1 96.65 117 ARG B O 1
ATOM 1874 N N . PHE B 1 118 ? -2.049 -3.312 6.953 1 96.5 118 PHE B N 1
ATOM 1875 C CA . PHE B 1 118 ? -2.584 -3.773 5.678 1 96.5 118 PHE B CA 1
ATOM 1876 C C . PHE B 1 118 ? -2.112 -2.88 4.537 1 96.5 118 PHE B C 1
ATOM 1878 O O . PHE B 1 118 ? -2.012 -1.661 4.697 1 96.5 118 PHE B O 1
ATOM 1885 N N . LEU B 1 119 ? -1.86 -3.496 3.419 1 97.91 119 LEU B N 1
ATOM 1886 C CA . LEU B 1 119 ? -1.493 -2.809 2.186 1 97.91 119 LEU B CA 1
ATOM 1887 C C . LEU B 1 119 ? -2.386 -3.251 1.031 1 97.91 119 LEU B C 1
ATOM 1889 O O . LEU B 1 119 ? -2.636 -4.446 0.857 1 97.91 119 LEU B O 1
ATOM 1893 N N . ARG B 1 120 ? -2.84 -2.308 0.303 1 97.95 120 ARG B N 1
ATOM 1894 C CA . ARG B 1 120 ? -3.438 -2.553 -1.006 1 97.95 120 ARG B CA 1
ATOM 1895 C C . ARG B 1 120 ? -2.663 -1.834 -2.105 1 97.95 120 ARG B C 1
ATOM 1897 O O . ARG B 1 120 ? -2.534 -0.608 -2.08 1 97.95 120 ARG B O 1
ATOM 1904 N N . ILE B 1 121 ? -2.083 -2.63 -2.982 1 98.24 121 ILE B N 1
ATOM 1905 C CA . ILE B 1 121 ? -1.266 -2.099 -4.068 1 98.24 121 ILE B CA 1
ATOM 1906 C C . ILE B 1 121 ? -1.969 -2.33 -5.404 1 98.24 121 ILE B C 1
ATOM 1908 O O . ILE B 1 121 ? -2.136 -3.473 -5.835 1 98.24 121 ILE B O 1
ATOM 1912 N N . ARG B 1 122 ? -2.358 -1.212 -5.985 1 97.52 122 ARG B N 1
ATOM 1913 C CA . ARG B 1 122 ? -2.943 -1.292 -7.32 1 97.52 122 ARG B CA 1
ATOM 1914 C C . ARG B 1 122 ? -1.928 -0.899 -8.387 1 97.52 122 ARG B C 1
ATOM 1916 O O . ARG B 1 122 ? -1.29 0.151 -8.288 1 97.52 122 ARG B O 1
ATOM 1923 N N . THR B 1 123 ? -1.754 -1.773 -9.295 1 96.18 123 THR B N 1
ATOM 1924 C CA . THR B 1 123 ? -0.893 -1.539 -10.449 1 96.18 123 THR B CA 1
ATOM 1925 C C . THR B 1 123 ? -1.718 -1.451 -11.73 1 96.18 123 THR B C 1
ATOM 1927 O O . THR B 1 123 ? -2.95 -1.477 -11.685 1 96.18 123 THR B O 1
ATOM 1930 N N . GLN B 1 124 ? -1.093 -1.302 -12.847 1 94.42 124 GLN B N 1
ATOM 1931 C CA . GLN B 1 124 ? -1.773 -1.231 -14.136 1 94.42 124 GLN B CA 1
ATOM 1932 C C . GLN B 1 124 ? -2.455 -2.554 -14.472 1 94.42 124 GLN B C 1
ATOM 1934 O O . GLN B 1 124 ? -3.485 -2.573 -15.149 1 94.42 124 GLN B O 1
ATOM 1939 N N . GLN B 1 125 ? -2.014 -3.64 -13.846 1 93.2 125 GLN B N 1
ATOM 1940 C CA . GLN B 1 125 ? -2.463 -4.952 -14.297 1 93.2 125 GLN B CA 1
ATOM 1941 C C . GLN B 1 125 ? -3.104 -5.737 -13.156 1 93.2 125 GLN B C 1
ATOM 1943 O O . GLN B 1 125 ? -3.955 -6.598 -13.389 1 93.2 125 GLN B O 1
ATOM 1948 N N . HIS B 1 126 ? -2.691 -5.366 -11.913 1 93.94 126 HIS B N 1
ATOM 1949 C CA . HIS B 1 126 ? -3.06 -6.241 -10.806 1 93.94 126 HIS B CA 1
ATOM 1950 C C . HIS B 1 126 ? -3.331 -5.44 -9.537 1 93.94 126 HIS B C 1
ATOM 1952 O O . HIS B 1 126 ? -3.128 -4.224 -9.51 1 93.94 126 HIS B O 1
ATOM 1958 N N . GLU B 1 127 ? -3.85 -6.185 -8.652 1 96.09 127 GLU B N 1
ATOM 1959 C CA . GLU B 1 127 ? -3.953 -5.706 -7.277 1 96.09 127 GLU B CA 1
ATOM 1960 C C . GLU B 1 127 ? -3.333 -6.7 -6.299 1 96.09 127 GLU B C 1
ATOM 1962 O O . GLU B 1 127 ? -3.592 -7.902 -6.38 1 96.09 127 GLU B O 1
ATOM 1967 N N . ALA B 1 128 ? -2.502 -6.217 -5.396 1 97.46 128 ALA B N 1
ATOM 1968 C CA . ALA B 1 128 ? -1.942 -7.024 -4.315 1 97.46 128 ALA B CA 1
ATOM 1969 C C . ALA B 1 128 ? -2.475 -6.57 -2.959 1 97.46 128 ALA B C 1
ATOM 1971 O O . ALA B 1 128 ? -2.451 -5.378 -2.643 1 97.46 128 ALA B O 1
ATOM 1972 N N . ARG B 1 129 ? -2.986 -7.458 -2.203 1 96.53 129 ARG B N 1
ATOM 1973 C CA . ARG B 1 129 ? -3.416 -7.209 -0.831 1 96.53 129 ARG B CA 1
ATOM 1974 C C . ARG B 1 129 ? -2.523 -7.941 0.165 1 96.53 129 ARG B C 1
ATOM 1976 O O . ARG B 1 129 ? -2.371 -9.162 0.089 1 96.53 129 ARG B O 1
ATOM 1983 N N . ILE B 1 130 ? -1.907 -7.207 1.006 1 97.37 130 ILE B N 1
ATOM 1984 C CA . ILE B 1 130 ? -0.961 -7.774 1.961 1 97.37 130 ILE B CA 1
ATOM 1985 C C . ILE B 1 130 ? -1.412 -7.457 3.385 1 97.37 130 ILE B C 1
ATOM 1987 O O . ILE B 1 130 ? -1.554 -6.288 3.751 1 97.37 130 ILE B O 1
ATOM 1991 N N . ALA B 1 131 ? -1.662 -8.445 4.132 1 95.98 131 ALA B N 1
ATOM 1992 C CA . ALA B 1 131 ? -1.944 -8.3 5.558 1 95.98 131 ALA B CA 1
ATOM 1993 C C . ALA B 1 131 ? -0.723 -8.662 6.398 1 95.98 131 ALA B C 1
ATOM 1995 O O . ALA B 1 131 ? -0.15 -9.743 6.24 1 95.98 131 ALA B O 1
ATOM 1996 N N . HIS B 1 132 ? -0.394 -7.674 7.226 1 93.81 132 HIS B N 1
ATOM 1997 C CA . HIS B 1 132 ? 0.764 -7.868 8.091 1 93.81 132 HIS B CA 1
ATOM 1998 C C . HIS B 1 132 ? 0.338 -8.148 9.528 1 93.81 132 HIS B C 1
ATOM 2000 O O . HIS B 1 132 ? -0.386 -7.352 10.131 1 93.81 132 HIS B O 1
ATOM 2006 N N . HIS B 1 133 ? 0.599 -9.259 10.006 1 84.49 133 HIS B N 1
ATOM 2007 C CA . HIS B 1 133 ? 0.289 -9.622 11.384 1 84.49 133 HIS B CA 1
ATOM 2008 C C . HIS B 1 133 ? 1.538 -9.585 12.258 1 84.49 133 HIS B C 1
ATOM 2010 O O . HIS B 1 133 ? 2.488 -10.334 12.022 1 84.49 133 HIS B O 1
ATOM 2016 N N . PRO B 1 134 ? 1.878 -8.474 12.996 1 68.07 134 PRO B N 1
ATOM 2017 C CA . PRO B 1 134 ? 3.05 -8.333 13.863 1 68.07 134 PRO B CA 1
ATOM 2018 C C . PRO B 1 134 ? 3.201 -9.494 14.844 1 68.07 134 PRO B C 1
ATOM 2020 O O . PRO B 1 134 ? 2.219 -10.168 15.164 1 68.07 134 PRO B O 1
#

pLDDT: mean 76.24, std 24.77, range [26.52, 98.24]

Sequence (268 aa):
MMAVQSTPPSSSMSTAKPGTTEGAGPSQPTPSTTMPTTTSMAGPPEVESTIQRLSEHRNVRGVIILNRDGVVIRSSGPVFQGSDGVIVLRRYASEARKIVDAVGSSVDRMELDDQLRFLRIRTQQHEARIAHHPMMAVQSTPPSSSMSTAKPGTTEGAGPSQPTPSTTMPTTTSMAGPPEVESTIQRLSEHRNVRGVIILNRDGVVIRSSGPVFQGSDGVIVLRRYASEARKIVDAVGSSVDRMELDDQLRFLRIRTQQHEARIAHHP

Foldseek 3Di:
DKWKFWDPPPPPPPPDDPDDPPDDPDPDPPPPPVPPDQDPPPDPPVVVVVQVVRLPDPGTAKDFDADLVLHTRDMHHPCLDDPCNVVSRSVVSVVLNVVLVVVQVVQCVVDPPDGDAWDWDDDPTMIMIDGDDD/DKWKFWDPPPPPPPPDDPDDPPPDDDPDDPPPPVPPDQDPPPDPPVVVVVQVVRLPDPRTAKDFDADLVLHTRDMHHPCLDDPCNVVSRSVVSVVLNVVLVVVQVVQCVVDPPDGDAWDWDDDPTMIMIDGDDD

Solvent-accessible surface area (backbone atoms only — not comparable to full-atom values): 15591 Å² total; per-residue (Å²): 63,40,36,36,23,56,49,73,70,78,79,70,87,70,82,74,76,85,74,84,79,76,82,79,72,85,77,72,81,70,78,77,74,74,66,81,78,75,80,68,74,79,48,64,72,63,54,53,51,49,52,53,52,49,46,64,35,89,57,34,41,33,34,40,33,50,49,98,87,46,48,77,71,46,72,44,34,70,65,49,46,72,97,60,4,66,60,47,44,52,46,48,41,54,36,51,44,52,39,52,53,52,45,39,54,37,42,43,72,65,34,83,94,41,45,60,38,36,38,40,39,32,36,77,57,32,30,37,39,34,44,49,79,131,64,41,36,37,24,56,51,72,67,78,79,69,86,69,82,76,76,84,73,83,81,75,81,78,77,86,79,73,82,72,79,77,77,76,68,80,80,74,82,68,75,79,47,62,70,63,53,52,52,50,51,53,51,50,46,64,34,88,57,35,41,34,32,39,34,51,48,96,87,47,48,76,74,45,73,44,33,71,65,49,46,73,95,59,3,66,61,46,45,50,46,48,41,52,37,53,44,52,40,51,53,50,44,39,54,36,42,45,72,67,34,83,94,39,45,61,37,36,38,38,41,32,37,78,58,32,30,36,38,33,46,48,80,130

Radius of gyration: 24.24 Å; Cα contacts (8 Å, |Δi|>4): 359; chains: 2; bounding box: 37×78×64 Å

Organism: NCBI:txid56615

Nearest PDB structures (foldseek):
  8glv-assembly1_BR  TM=8.485E-01  e=2.369E-04  Chlamydomonas reinhardtii
  8glv-assembly1_AI  TM=7.535E-01  e=1.839E-04  Chlamydomonas reinhardtii
  8j07-assembly1_q5  TM=7.039E-01  e=1.427E-04  Homo sapiens
  3l9k-assembly5_A  TM=7.234E-01  e=2.087E-04  Drosophila melanogaster
  3l7h-assembly1_A  TM=8.721E-01  e=2.803E-03  Drosophila melanogaster

Secondary structure (DSSP, 8-state):
-EEEEE--------------------------------------HHHHHHHHHHHH-TTEEEEEEE-TT--EEEEESGGG-STTHHHHHHHHHHHHHHHHHHHHHHHHHHSTT--EEEEEEEESSEEEEEE---/-EEEEE--------------------------------------HHHHHHHHHHHH-TTEEEEEEE-TT--EEEEESGGG-STTHHHHHHHHHHHHHHHHHHHHHHHHHHSTT--EEEEEEEESSEEEEEE---